Protein AF-A0A8X8G6Y3-F1 (afdb_monomer)

Secondary structure (DSSP, 8-state):
-EEEEEEEHHHHHHHHTTSTTTTT-EETTEE-HHHHHHHHHHHHHHHHSTTPEEEEEE----HHHHHH-TTTTTT----HHHHHHHHHHHHHHHHHHHHHHHTT-EEEEESS--HHHHHHHHHH-HHHHHHTTEEEEEEE-S-GGGGGG-BTTEEEEETTTTEEE-HHHHTSTTSTTS--SSHHHHHHHHHHH-BTTTTB---TT--HHHHHHHHHHHTSHHHHHHHHHTTS--SHHHHHHHHTHHHHHHHHHHH-GGGPPP-TTTEEEE-----HHHHHHHHHHTT-HHHHHHHHH-HHHHHHHHHHHHHHHHHHHHHHHH-

Solvent-accessible surface area (backbone atoms only — not comparable to full-atom values): 16792 Å² total; per-residue (Å²): 109,45,36,38,30,47,30,38,45,55,56,46,21,51,54,20,48,70,38,79,86,25,52,73,36,61,33,97,90,40,68,35,14,29,33,53,38,33,55,53,47,53,57,50,50,44,67,76,40,74,80,39,42,59,34,34,26,32,67,40,44,50,58,70,44,35,78,78,35,73,54,52,60,40,86,53,89,64,49,75,69,54,49,52,51,52,53,52,38,62,71,27,48,66,56,33,50,52,46,38,22,28,64,40,35,38,32,39,37,22,59,60,26,31,31,64,37,53,48,30,39,73,54,66,45,60,66,56,31,59,74,54,38,44,60,33,38,38,36,35,36,79,62,69,78,62,49,52,49,42,35,100,49,23,33,36,33,24,86,87,76,78,44,77,48,44,54,78,40,31,57,28,87,78,26,81,67,43,54,26,96,38,28,70,53,46,45,51,14,40,16,35,27,30,39,74,82,44,44,38,80,39,41,88,94,31,48,44,48,50,30,44,51,49,29,65,75,37,68,32,72,69,30,36,39,51,31,40,76,72,61,76,44,80,52,73,61,56,48,45,49,53,74,37,48,70,55,29,55,52,38,34,60,62,68,40,43,89,66,55,77,80,30,47,91,50,46,46,78,47,66,45,70,66,34,69,66,58,35,38,54,56,21,58,76,47,66,33,56,75,56,30,50,44,65,67,71,35,62,63,58,60,49,50,51,60,66,29,53,83,50,45,62,49,53,49,54,42,51,65,72,52,50

InterPro domains:
  IPR002421 5'-3' exonuclease [SM00475] (2-273)
  IPR008918 Helix-hairpin-helix motif, class 2 [SM00279] (183-218)
  IPR020045 DNA polymerase I-like, H3TH domain [PF01367] (183-239)
  IPR020046 5'-3' exonuclease, alpha-helical arch, N-terminal [PF02739] (4-162)
  IPR029060 PIN-like domain superfamily [SSF88723] (1-168)
  IPR036279 5'-3' exonuclease, C-terminal domain superfamily [SSF47807] (182-293)
  IPR038969 Flap endonuclease [PTHR42646] (3-252)

Foldseek 3Di:
DAEAEEAALLQQLLVQCVDPVQVPAFDPPARASSLLRSLVLVVVVCVVVFRHAYEYEAFAAQVVLCVLPVCFQNPQVDDPVRVVSSVSSVVNSVLSVVLCQLLFHKYKYFNNGTSLLLLLLLQVPPVLCVVLVPQAYEYEHPDPLSQLSADPRYWYAYPVVRDIDHQVNQQDPNNPLHRAPGSVLQLLLCLQQFDSNRPQDHQPPRHSNNSSVLCVVQVHLVSLLVCVVVVVDDDPRSVSSNVCVVSSVSSSCSSPSVNRDDRLVRMDMRHDQHDLVVSLVSCVVGVNVVVSCCSVVVVVSVVSSVSNVVCVVSVVVSSNVRD

Mean predicted aligned error: 4.22 Å

Organism: Acidithiobacillus ferridurans (NCBI:txid1232575)

Nearest PDB structures (foldseek):
  1ut8-assembly1_A  TM=7.751E-01  e=8.995E-15  Tequintavirus T5
  5hml-assembly2_B  TM=7.622E-01  e=4.568E-14  Tequintavirus T5
  5hmm-assembly1_A  TM=7.309E-01  e=2.435E-14  Tequintavirus T5
  5hp4-assembly1_A  TM=7.507E-01  e=1.525E-13  Tequintavirus T5
  1xo1-assembly2_B  TM=7.039E-01  e=2.088E-13  Tequintavirus T5

Radius of gyration: 20.99 Å; Cα contacts (8 Å, |Δi|>4): 557; chains: 1; bounding box: 48×47×62 Å

pLDDT: mean 93.03, std 5.67, range [62.69, 98.62]

Structure (mmCIF, N/CA/C/O backbone):
data_AF-A0A8X8G6Y3-F1
#
_entry.id   AF-A0A8X8G6Y3-F1
#
loop_
_atom_site.group_PDB
_atom_site.id
_atom_site.type_symbol
_atom_site.label_atom_id
_atom_site.label_alt_id
_atom_site.label_comp_id
_atom_site.label_asym_id
_atom_site.label_entity_id
_atom_site.label_seq_id
_atom_site.pdbx_PDB_ins_code
_atom_site.Cartn_x
_atom_site.Cartn_y
_atom_site.Cartn_z
_atom_site.occupancy
_atom_site.B_iso_or_equiv
_atom_site.auth_seq_id
_atom_site.auth_comp_id
_atom_site.auth_asym_id
_atom_site.auth_atom_id
_atom_site.pdbx_PDB_model_num
ATOM 1 N N . MET A 1 1 ? 5.033 -23.897 -6.479 1.00 79.75 1 MET A N 1
ATOM 2 C CA . MET A 1 1 ? 4.127 -22.807 -6.085 1.00 79.75 1 MET A CA 1
ATOM 3 C C . MET A 1 1 ? 4.822 -21.486 -6.359 1.00 79.75 1 MET A C 1
ATOM 5 O O . MET A 1 1 ? 6.035 -21.420 -6.168 1.00 79.75 1 MET A O 1
ATOM 9 N N . SER A 1 2 ? 4.105 -20.498 -6.884 1.00 91.25 2 SER A N 1
ATOM 10 C CA . SER A 1 2 ? 4.638 -19.173 -7.210 1.00 91.25 2 SER A CA 1
ATOM 11 C C . SER A 1 2 ? 4.669 -18.267 -5.972 1.00 91.25 2 SER A C 1
ATOM 13 O O . SER A 1 2 ? 3.915 -18.469 -5.020 1.00 91.25 2 SER A O 1
ATOM 15 N N . HIS A 1 3 ? 5.572 -17.286 -5.981 1.00 96.44 3 HIS A N 1
ATOM 16 C CA . HIS A 1 3 ? 5.584 -16.164 -5.041 1.00 96.44 3 HIS A CA 1
ATOM 17 C C . HIS A 1 3 ? 5.267 -14.908 -5.847 1.00 96.44 3 HIS A C 1
ATOM 19 O O . HIS A 1 3 ? 5.928 -14.656 -6.854 1.00 96.44 3 HIS A O 1
ATOM 25 N N . ILE A 1 4 ? 4.238 -14.162 -5.454 1.00 97.81 4 ILE A N 1
ATOM 26 C CA . ILE A 1 4 ? 3.811 -12.932 -6.129 1.00 97.81 4 ILE A CA 1
ATOM 27 C C . ILE A 1 4 ? 4.203 -11.722 -5.281 1.00 97.81 4 ILE A C 1
ATOM 29 O O . ILE A 1 4 ? 4.061 -11.745 -4.061 1.00 97.81 4 ILE A O 1
ATOM 33 N N . LEU A 1 5 ? 4.665 -10.654 -5.930 1.00 98.38 5 LEU A N 1
ATOM 34 C CA . LEU A 1 5 ? 4.84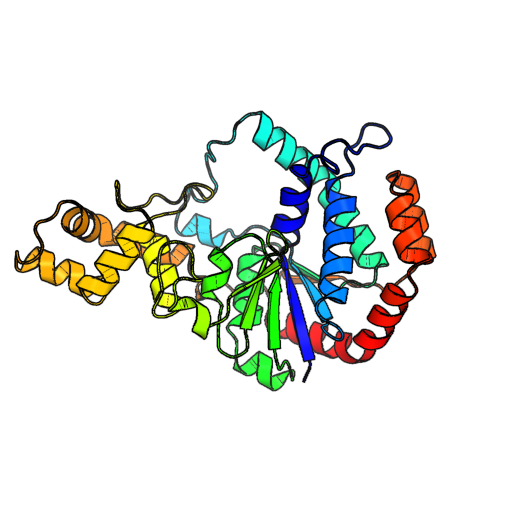5 -9.346 -5.303 1.00 98.38 5 LEU A CA 1
ATOM 35 C C . LEU A 1 5 ? 3.731 -8.421 -5.792 1.00 98.38 5 LEU A C 1
ATOM 37 O O . LEU A 1 5 ? 3.730 -8.054 -6.966 1.00 98.38 5 LEU A O 1
ATOM 41 N N . LEU A 1 6 ? 2.802 -8.038 -4.918 1.00 98.44 6 LEU A N 1
ATOM 42 C CA . LEU A 1 6 ? 1.759 -7.061 -5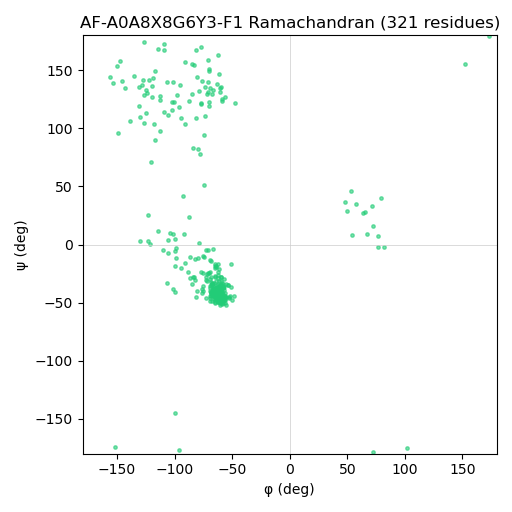.240 1.00 98.44 6 LEU A CA 1
ATOM 43 C C . LEU A 1 6 ? 2.264 -5.669 -4.884 1.00 98.44 6 LEU A C 1
ATOM 45 O O . LEU A 1 6 ? 2.351 -5.321 -3.713 1.00 98.44 6 LEU A O 1
ATOM 49 N N . ILE A 1 7 ? 2.650 -4.893 -5.888 1.00 98.62 7 ILE A N 1
ATOM 50 C CA . ILE A 1 7 ? 3.338 -3.615 -5.717 1.00 98.62 7 ILE A CA 1
ATOM 51 C C . ILE A 1 7 ? 2.342 -2.468 -5.876 1.00 98.62 7 ILE A C 1
ATOM 53 O O . ILE A 1 7 ? 1.741 -2.311 -6.936 1.00 98.62 7 ILE A O 1
ATOM 57 N N . ASP A 1 8 ? 2.225 -1.621 -4.858 1.00 98.06 8 ASP A N 1
ATOM 58 C CA . ASP A 1 8 ? 1.411 -0.406 -4.899 1.00 98.06 8 ASP A CA 1
ATOM 59 C C . ASP A 1 8 ? 2.092 0.681 -5.752 1.00 98.06 8 ASP A C 1
ATOM 61 O O . ASP A 1 8 ? 2.970 1.431 -5.299 1.00 98.06 8 ASP A O 1
ATOM 65 N N . GLY A 1 9 ? 1.725 0.740 -7.036 1.00 97.50 9 GLY A N 1
ATOM 66 C CA . GLY A 1 9 ? 2.359 1.628 -8.009 1.00 97.50 9 GLY A CA 1
ATOM 67 C C . GLY A 1 9 ? 2.118 3.106 -7.707 1.00 97.50 9 GLY A C 1
ATOM 68 O O . GLY A 1 9 ? 3.017 3.938 -7.883 1.00 97.50 9 GLY A O 1
ATOM 69 N N . ASN A 1 10 ? 0.922 3.436 -7.218 1.00 94.44 10 ASN A N 1
ATOM 70 C CA . ASN A 1 10 ? 0.540 4.795 -6.860 1.00 94.44 10 ASN A CA 1
ATOM 71 C C . ASN A 1 10 ? 1.307 5.281 -5.628 1.00 94.44 10 ASN A C 1
ATOM 73 O O . ASN A 1 10 ? 1.899 6.364 -5.682 1.00 94.44 10 ASN A O 1
ATOM 77 N N . ASN A 1 11 ? 1.351 4.484 -4.559 1.00 95.56 11 ASN A N 1
ATOM 78 C CA . ASN A 1 11 ? 2.045 4.827 -3.320 1.00 95.56 11 ASN A CA 1
ATOM 79 C C . ASN A 1 11 ? 3.550 5.006 -3.541 1.00 95.56 11 ASN A C 1
ATOM 81 O O . ASN A 1 11 ? 4.108 6.046 -3.184 1.00 95.56 11 ASN A O 1
ATOM 85 N N . ILE A 1 12 ? 4.206 4.046 -4.200 1.00 96.81 12 ILE A N 1
ATOM 86 C CA . ILE A 1 12 ? 5.663 4.076 -4.409 1.00 96.81 12 ILE A CA 1
ATOM 87 C C . ILE A 1 12 ? 6.065 5.203 -5.366 1.00 96.81 12 ILE A C 1
ATOM 89 O O . ILE A 1 12 ? 7.044 5.923 -5.124 1.00 96.81 12 ILE A O 1
ATOM 93 N N . GLY A 1 13 ? 5.311 5.390 -6.450 1.00 96.44 13 GLY A N 1
ATOM 94 C CA . GLY A 1 13 ? 5.565 6.461 -7.407 1.00 96.44 13 GLY A CA 1
ATOM 95 C C . GLY A 1 13 ? 5.361 7.852 -6.804 1.00 96.44 13 GLY A C 1
ATOM 96 O O . GLY A 1 13 ? 6.218 8.724 -6.957 1.00 96.44 13 GLY A O 1
ATOM 97 N N . TYR A 1 14 ? 4.290 8.047 -6.029 1.00 95.31 14 TYR A N 1
ATOM 98 C CA . TYR A 1 14 ? 4.048 9.300 -5.313 1.00 95.31 14 TYR A CA 1
ATOM 99 C C . TYR A 1 14 ? 5.107 9.562 -4.232 1.00 95.31 14 TYR A C 1
ATOM 101 O O . TYR A 1 14 ? 5.645 10.667 -4.154 1.00 95.31 14 TYR A O 1
ATOM 109 N N . ALA A 1 15 ? 5.487 8.552 -3.443 1.00 94.81 15 ALA A N 1
ATOM 110 C CA . ALA A 1 15 ? 6.540 8.673 -2.432 1.00 94.81 15 ALA A CA 1
ATOM 111 C C . ALA A 1 15 ? 7.895 9.069 -3.047 1.00 94.81 15 ALA A C 1
ATOM 113 O O . ALA A 1 15 ? 8.639 9.868 -2.469 1.00 94.81 15 ALA A O 1
ATOM 114 N N . SER A 1 16 ? 8.188 8.588 -4.259 1.00 95.19 16 SER A N 1
ATOM 115 C CA . SER A 1 16 ? 9.398 8.950 -5.008 1.00 95.19 16 SER A CA 1
ATOM 116 C C . SER A 1 16 ? 9.497 10.454 -5.292 1.00 95.19 16 SER A C 1
ATOM 118 O O . SER A 1 16 ? 10.600 11.001 -5.328 1.00 95.19 16 SER A O 1
ATOM 120 N N . MET A 1 17 ? 8.365 11.159 -5.398 1.00 95.38 17 MET A N 1
ATOM 121 C CA . MET A 1 17 ? 8.324 12.614 -5.597 1.00 95.38 17 MET A CA 1
ATOM 122 C C . MET A 1 17 ? 8.806 13.419 -4.384 1.00 95.38 17 MET A C 1
ATOM 124 O O . MET A 1 17 ? 9.096 14.608 -4.514 1.00 95.38 17 MET A O 1
ATOM 128 N N . TYR A 1 18 ? 8.923 12.791 -3.213 1.00 94.06 18 TYR A N 1
ATOM 129 C CA . TYR A 1 18 ? 9.439 13.415 -1.992 1.00 94.06 18 TYR A CA 1
ATOM 130 C C . TYR A 1 18 ? 10.910 13.095 -1.726 1.00 94.06 18 TYR A C 1
ATOM 132 O O . TYR A 1 18 ? 11.537 13.747 -0.888 1.00 94.06 18 TYR A O 1
ATOM 140 N N . VAL A 1 19 ? 11.494 12.132 -2.443 1.00 94.69 19 VAL A N 1
ATOM 141 C CA . VAL A 1 19 ? 12.903 11.762 -2.280 1.00 94.69 19 VAL A CA 1
ATOM 142 C C . VAL A 1 19 ? 13.781 12.898 -2.820 1.00 94.69 19 VAL A C 1
ATOM 144 O O . VAL A 1 19 ? 13.716 13.178 -4.016 1.00 94.69 19 VAL A O 1
ATOM 147 N N . PRO A 1 20 ? 14.652 13.540 -2.013 1.00 94.06 20 PRO A N 1
ATOM 148 C CA . PRO A 1 20 ? 15.387 14.740 -2.437 1.00 94.06 20 PRO A CA 1
ATOM 149 C C . PRO A 1 20 ? 16.246 14.578 -3.699 1.00 94.06 20 PRO A C 1
ATOM 151 O O . PRO A 1 20 ? 16.468 15.549 -4.423 1.00 94.06 20 PRO A O 1
ATOM 154 N N . ALA A 1 21 ? 16.748 13.365 -3.949 1.00 93.62 21 ALA A N 1
ATOM 155 C CA . ALA A 1 21 ? 17.535 13.038 -5.136 1.00 93.62 21 ALA A CA 1
ATOM 156 C C . ALA A 1 21 ? 16.680 12.870 -6.407 1.00 93.62 21 ALA A C 1
ATOM 158 O O . ALA A 1 21 ? 17.204 13.036 -7.504 1.00 93.62 21 ALA A O 1
ATOM 159 N N . LEU A 1 22 ? 15.388 12.557 -6.259 1.00 95.38 22 LEU A N 1
ATOM 160 C CA . LEU A 1 22 ? 14.451 12.318 -7.360 1.00 95.38 22 LEU A CA 1
ATOM 161 C C . LEU A 1 22 ? 13.551 13.530 -7.618 1.00 95.38 22 LEU A C 1
ATOM 163 O O . LEU A 1 22 ? 13.316 13.883 -8.767 1.00 95.38 22 LEU A O 1
ATOM 167 N N . SER A 1 23 ? 13.107 14.220 -6.567 1.00 93.25 23 SER A N 1
ATOM 168 C CA . SER A 1 23 ? 12.142 15.327 -6.634 1.00 93.25 23 SER A CA 1
ATOM 169 C C . SER A 1 23 ? 12.613 16.537 -7.447 1.00 93.25 23 SER A C 1
ATOM 171 O O . SER A 1 23 ? 11.811 17.377 -7.846 1.00 93.25 23 SER A O 1
ATOM 173 N N . LYS A 1 24 ? 13.922 16.628 -7.707 1.00 93.06 24 LYS A N 1
ATOM 174 C CA . LYS A 1 24 ? 14.551 17.679 -8.520 1.00 93.06 24 LYS A CA 1
ATOM 175 C C . LYS A 1 24 ? 14.846 17.242 -9.957 1.00 93.06 24 LYS A C 1
ATOM 177 O O . LYS A 1 24 ? 15.315 18.061 -10.746 1.00 93.06 24 LYS A O 1
ATOM 182 N N . LEU A 1 25 ? 14.626 15.970 -10.296 1.00 95.69 25 LEU A N 1
ATOM 183 C CA . LEU A 1 25 ? 14.879 15.457 -11.638 1.00 95.69 25 LEU A CA 1
ATOM 184 C C . LEU A 1 25 ? 13.829 15.983 -12.607 1.00 95.69 25 LEU A C 1
ATOM 186 O O . LEU A 1 25 ? 12.623 15.889 -12.371 1.00 95.69 25 LEU A O 1
ATOM 190 N N . SER A 1 26 ? 14.315 16.535 -13.711 1.00 95.88 26 SER A N 1
ATOM 191 C CA . SER A 1 26 ? 13.483 17.009 -14.803 1.00 95.88 26 SER A CA 1
ATOM 192 C C . SER A 1 26 ? 14.217 16.887 -16.129 1.00 95.88 26 SER A C 1
ATOM 194 O O . SER A 1 26 ? 15.449 16.921 -16.183 1.00 95.88 26 SER A O 1
ATOM 196 N N . HIS A 1 27 ? 13.444 16.758 -17.198 1.00 96.88 27 HIS A N 1
ATOM 197 C CA . HIS A 1 27 ? 13.929 16.752 -18.567 1.00 96.88 27 HIS A CA 1
ATOM 198 C C . HIS A 1 27 ? 12.912 17.473 -19.452 1.00 96.88 27 HIS A C 1
ATOM 200 O O . HIS A 1 27 ? 11.709 17.291 -19.285 1.00 96.88 27 HIS A O 1
ATOM 206 N N . ASN A 1 28 ? 13.382 18.352 -20.342 1.00 93.69 28 ASN A N 1
ATOM 207 C CA . ASN A 1 28 ? 12.534 19.161 -21.232 1.00 93.69 28 ASN A CA 1
ATOM 208 C C . ASN A 1 28 ? 11.357 19.875 -20.529 1.00 93.69 28 ASN A C 1
ATOM 210 O O . ASN A 1 28 ? 10.271 20.006 -21.083 1.00 93.69 28 ASN A O 1
ATOM 214 N N . GLY A 1 29 ? 11.570 20.347 -19.295 1.00 91.88 29 GLY A N 1
ATOM 215 C CA . GLY A 1 29 ? 10.557 21.066 -18.511 1.00 91.88 29 GLY A CA 1
ATOM 216 C C . GLY A 1 29 ? 9.537 20.181 -17.784 1.00 91.88 29 GLY A C 1
ATOM 217 O O . GLY A 1 29 ? 8.718 20.712 -17.039 1.00 91.88 29 GLY A O 1
ATOM 218 N N . MET A 1 30 ? 9.607 18.856 -17.935 1.00 94.44 30 MET A N 1
ATOM 219 C CA . MET A 1 30 ? 8.777 17.891 -17.212 1.00 94.44 30 MET A CA 1
ATOM 220 C C . MET A 1 30 ? 9.566 17.260 -16.059 1.00 94.44 30 MET A C 1
ATOM 222 O O . MET A 1 30 ? 10.744 16.942 -16.210 1.00 94.44 30 MET A O 1
ATOM 226 N N . GLN A 1 31 ? 8.933 17.067 -14.899 1.00 96.56 31 GLN A N 1
ATOM 227 C CA . GLN A 1 31 ? 9.529 16.292 -13.804 1.00 96.56 31 GLN A CA 1
ATOM 228 C C . GLN A 1 31 ? 9.567 14.803 -14.163 1.00 96.56 31 GLN A C 1
ATOM 230 O O . GLN A 1 31 ? 8.611 14.286 -14.731 1.00 96.56 31 GLN A O 1
ATOM 235 N N . THR A 1 32 ? 10.657 14.117 -13.818 1.00 97.38 32 THR A N 1
ATOM 236 C CA . THR A 1 32 ? 10.879 12.703 -14.194 1.00 97.38 32 THR A CA 1
ATOM 237 C C . THR A 1 32 ? 11.282 11.811 -13.015 1.00 97.38 32 THR A C 1
ATOM 239 O O . THR A 1 32 ? 11.536 10.614 -13.173 1.00 97.38 32 THR A O 1
ATOM 242 N N . GLY A 1 33 ? 11.318 12.382 -11.807 1.00 96.81 33 GLY A N 1
ATOM 243 C CA . GLY A 1 33 ? 11.716 11.692 -10.582 1.00 96.81 33 GLY A CA 1
ATOM 244 C C . GLY A 1 33 ? 10.804 10.535 -10.177 1.00 96.81 33 GLY A C 1
ATOM 245 O O . GLY A 1 33 ? 11.301 9.528 -9.679 1.00 96.81 33 GLY A O 1
ATOM 246 N N . GLY A 1 34 ? 9.498 10.645 -10.422 1.00 97.44 34 GLY A N 1
ATOM 247 C CA . GLY A 1 34 ? 8.527 9.587 -10.138 1.00 97.44 34 GLY A CA 1
ATOM 248 C C . GLY A 1 34 ? 8.710 8.378 -11.055 1.00 97.44 34 GLY A C 1
ATOM 249 O O . GLY A 1 34 ? 8.687 7.245 -10.579 1.00 97.44 34 GLY A O 1
ATOM 250 N N . ILE A 1 35 ? 8.984 8.617 -12.345 1.00 98.00 35 ILE A N 1
ATOM 251 C CA . ILE A 1 35 ? 9.299 7.559 -13.324 1.00 98.00 35 ILE A CA 1
ATOM 252 C C . ILE A 1 35 ? 10.560 6.809 -12.883 1.00 98.00 35 ILE A C 1
ATOM 254 O O . ILE A 1 35 ? 10.548 5.585 -12.752 1.00 98.00 35 ILE A O 1
ATOM 258 N N . MET A 1 36 ? 11.638 7.553 -12.594 1.00 96.75 36 MET A N 1
ATOM 259 C CA . MET A 1 36 ? 12.899 6.965 -12.138 1.00 96.75 36 MET A CA 1
ATOM 260 C C . MET A 1 36 ? 12.720 6.178 -10.835 1.00 96.75 36 MET A C 1
ATOM 262 O O . MET A 1 36 ? 13.205 5.054 -10.724 1.00 96.75 36 MET A O 1
ATOM 266 N N . GLY A 1 37 ? 12.046 6.773 -9.850 1.00 96.44 37 GLY A N 1
ATOM 267 C CA . GLY A 1 37 ? 11.895 6.203 -8.516 1.00 96.44 37 GLY A CA 1
ATOM 268 C C . GLY A 1 37 ? 11.079 4.920 -8.492 1.00 96.44 37 GLY A C 1
ATOM 269 O O . GLY A 1 37 ? 11.502 3.949 -7.860 1.00 96.44 37 GLY A O 1
ATOM 270 N N . LEU A 1 38 ? 9.962 4.876 -9.223 1.00 97.88 38 LEU A N 1
ATOM 271 C CA . LEU A 1 38 ? 9.144 3.670 -9.304 1.00 97.88 38 LEU A CA 1
ATOM 272 C C . LEU A 1 38 ? 9.903 2.528 -9.994 1.00 97.88 38 LEU A C 1
ATOM 274 O O . LEU A 1 38 ? 10.003 1.442 -9.426 1.00 97.88 38 LEU A O 1
ATOM 278 N N . ALA A 1 39 ? 10.508 2.777 -11.160 1.00 96.88 39 ALA A N 1
ATOM 279 C CA . ALA A 1 39 ? 11.261 1.755 -11.892 1.00 96.88 39 ALA A CA 1
ATOM 280 C C . ALA A 1 39 ? 12.441 1.203 -11.071 1.00 96.88 39 ALA A C 1
ATOM 282 O O . ALA A 1 39 ? 12.608 -0.010 -10.950 1.00 96.88 39 ALA A O 1
ATOM 283 N N . GLN A 1 40 ? 13.221 2.082 -10.428 1.00 95.19 40 GLN A N 1
ATOM 284 C CA . GLN A 1 40 ? 14.318 1.665 -9.548 1.00 95.19 40 GLN A CA 1
ATOM 285 C C . GLN A 1 40 ? 13.828 0.880 -8.330 1.00 95.19 40 GLN A C 1
ATOM 287 O O . GLN A 1 40 ? 14.510 -0.048 -7.891 1.00 95.19 40 GLN A O 1
ATOM 292 N N . SER A 1 41 ? 12.669 1.248 -7.779 1.00 96.06 41 SER A N 1
ATOM 293 C CA . SER A 1 41 ? 12.075 0.524 -6.658 1.00 96.06 41 SER A CA 1
ATOM 294 C C . SER A 1 41 ? 11.684 -0.883 -7.082 1.00 96.06 41 SER A C 1
ATOM 296 O O . SER A 1 41 ? 12.099 -1.824 -6.417 1.00 96.06 41 SER A O 1
ATOM 298 N N . VAL A 1 42 ? 10.994 -1.045 -8.216 1.00 96.81 42 VAL A N 1
ATOM 299 C CA . VAL A 1 42 ? 10.623 -2.365 -8.754 1.00 96.81 42 VAL A CA 1
ATOM 300 C C . VAL A 1 42 ? 11.860 -3.233 -8.994 1.00 96.81 42 VAL A C 1
ATOM 302 O O . VAL A 1 42 ? 11.908 -4.356 -8.497 1.00 96.81 42 VAL A O 1
ATOM 305 N N . MET A 1 43 ? 12.899 -2.701 -9.652 1.00 94.81 43 MET A N 1
ATOM 306 C CA . MET A 1 43 ? 14.162 -3.430 -9.850 1.00 94.81 43 MET A CA 1
ATOM 307 C C . MET A 1 43 ? 14.780 -3.882 -8.522 1.00 94.81 43 MET A C 1
ATOM 309 O O . MET A 1 43 ? 15.209 -5.027 -8.386 1.00 94.81 43 MET A O 1
ATOM 313 N N . ARG A 1 44 ? 14.813 -2.993 -7.519 1.00 94.56 44 ARG A N 1
ATOM 314 C CA . ARG A 1 44 ? 15.354 -3.314 -6.193 1.00 94.56 44 ARG A CA 1
ATOM 315 C C . ARG A 1 44 ? 14.536 -4.400 -5.502 1.00 94.56 44 ARG A C 1
ATOM 317 O O . ARG A 1 44 ? 15.120 -5.325 -4.954 1.00 94.56 44 ARG A O 1
ATOM 324 N N . ILE A 1 45 ? 13.213 -4.273 -5.506 1.00 95.81 45 ILE A N 1
ATOM 325 C CA . ILE A 1 45 ? 12.307 -5.204 -4.829 1.00 95.81 45 ILE A CA 1
ATOM 326 C C . ILE A 1 45 ? 12.445 -6.598 -5.455 1.00 95.81 45 ILE A C 1
ATOM 328 O O . ILE A 1 45 ? 12.666 -7.559 -4.731 1.00 95.81 45 ILE A O 1
ATOM 332 N N . VAL A 1 46 ? 12.424 -6.716 -6.784 1.00 94.50 46 VAL A N 1
ATOM 333 C CA . VAL A 1 46 ? 12.624 -8.009 -7.466 1.00 94.50 46 VAL A CA 1
ATOM 334 C C . VAL A 1 46 ? 13.967 -8.645 -7.096 1.00 94.50 46 VAL A C 1
ATOM 336 O O . VAL A 1 46 ? 14.038 -9.850 -6.883 1.00 94.50 46 VAL A O 1
ATOM 339 N N . LYS A 1 47 ? 15.026 -7.842 -6.937 1.00 93.31 47 LYS A N 1
ATOM 340 C CA . LYS A 1 47 ? 16.328 -8.334 -6.464 1.00 93.31 47 LYS A CA 1
ATOM 341 C C . LYS A 1 47 ?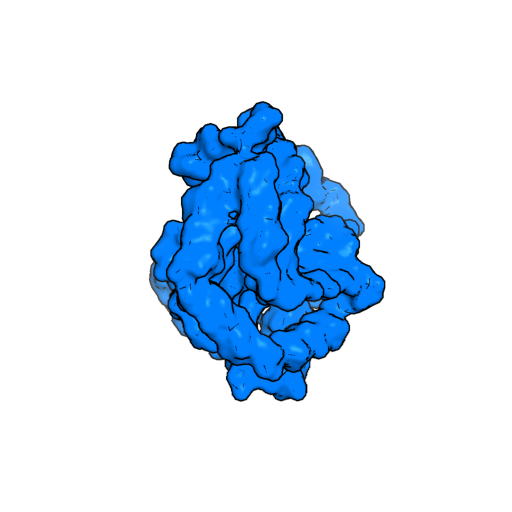 16.297 -8.831 -5.012 1.00 93.31 47 LYS A C 1
ATOM 343 O O . LYS A 1 47 ? 17.022 -9.764 -4.679 1.00 93.31 47 LYS A O 1
ATOM 348 N N . LEU A 1 48 ? 15.492 -8.214 -4.144 1.00 95.19 48 LEU A N 1
ATOM 349 C CA . LEU A 1 48 ? 15.318 -8.646 -2.750 1.00 95.19 48 LEU A CA 1
ATOM 350 C C . LEU A 1 48 ? 14.505 -9.943 -2.633 1.00 95.19 48 LEU A C 1
ATOM 352 O O . LEU A 1 48 ? 14.720 -10.705 -1.694 1.00 95.19 48 LEU A O 1
ATOM 356 N N . PHE A 1 49 ? 13.613 -10.200 -3.591 1.00 95.31 49 PHE A N 1
ATOM 357 C CA . PHE A 1 49 ? 12.729 -11.365 -3.629 1.00 95.31 49 PHE A CA 1
ATOM 358 C C . PHE A 1 49 ? 12.973 -12.196 -4.906 1.00 95.31 49 PHE A C 1
ATOM 360 O O . PHE A 1 49 ? 12.143 -12.191 -5.822 1.00 95.31 49 PHE A O 1
ATOM 367 N N . PRO A 1 50 ? 14.119 -12.899 -5.004 1.00 92.31 50 PRO A N 1
ATOM 368 C CA . PRO A 1 50 ? 14.484 -13.647 -6.204 1.00 92.31 50 PRO A CA 1
ATOM 369 C C . PRO A 1 50 ? 13.444 -14.729 -6.533 1.00 92.31 50 PRO A C 1
ATOM 371 O O . PRO A 1 50 ? 12.977 -15.454 -5.655 1.00 92.31 50 PRO A O 1
ATOM 374 N N . GLY A 1 51 ? 13.077 -14.833 -7.813 1.00 92.19 51 GLY A N 1
ATOM 375 C CA . GLY A 1 51 ? 12.086 -15.794 -8.311 1.00 92.19 51 GLY A CA 1
ATOM 376 C C . GLY A 1 51 ? 10.615 -15.437 -8.036 1.00 92.19 51 GLY A C 1
ATOM 377 O O . GLY A 1 51 ? 9.724 -16.173 -8.481 1.00 92.19 51 GLY A O 1
ATOM 378 N N . ALA A 1 52 ? 10.341 -14.330 -7.334 1.00 95.88 52 ALA A N 1
ATOM 379 C CA . ALA A 1 52 ? 8.990 -13.804 -7.162 1.00 95.88 52 ALA A CA 1
ATOM 380 C C . ALA A 1 52 ? 8.553 -13.001 -8.398 1.00 95.88 52 ALA A C 1
ATOM 382 O O . ALA A 1 52 ? 9.371 -12.323 -9.020 1.00 95.88 52 ALA A O 1
ATOM 383 N N . VAL A 1 53 ? 7.274 -13.072 -8.771 1.00 97.00 53 VAL A N 1
ATOM 384 C CA . VAL A 1 53 ? 6.717 -12.396 -9.954 1.00 97.00 53 VAL A CA 1
ATOM 385 C C . VAL A 1 53 ? 6.091 -11.059 -9.538 1.00 97.00 53 VAL A C 1
ATOM 387 O O . VAL A 1 53 ? 5.140 -11.068 -8.754 1.00 97.00 53 VAL A O 1
ATOM 390 N N . PRO A 1 54 ? 6.581 -9.908 -10.037 1.00 97.56 54 PRO A N 1
ATOM 391 C CA . PRO A 1 54 ? 6.009 -8.611 -9.701 1.00 97.56 54 PRO A CA 1
ATOM 392 C C . PRO A 1 54 ? 4.727 -8.320 -10.487 1.00 97.56 54 PRO A C 1
ATOM 394 O O . PRO A 1 54 ? 4.698 -8.419 -11.717 1.00 97.56 54 PRO A O 1
ATOM 397 N N . VAL A 1 55 ? 3.697 -7.877 -9.769 1.00 98.38 55 VAL A N 1
ATOM 398 C CA . VAL A 1 55 ? 2.452 -7.326 -10.306 1.00 98.38 55 VAL A CA 1
ATOM 399 C C . VAL A 1 55 ? 2.253 -5.939 -9.702 1.00 98.38 55 VAL A C 1
ATOM 401 O O . VAL A 1 55 ? 2.058 -5.799 -8.498 1.00 98.38 55 VAL A O 1
ATOM 404 N N . VAL A 1 56 ? 2.328 -4.897 -10.527 1.00 98.62 56 VAL A N 1
ATOM 405 C CA . VAL A 1 56 ? 2.079 -3.517 -10.090 1.00 98.62 56 VAL A CA 1
ATOM 406 C C . VAL A 1 56 ? 0.590 -3.211 -10.202 1.00 98.62 56 VAL A C 1
ATOM 408 O O . VAL A 1 56 ? 0.010 -3.318 -11.282 1.00 98.62 56 VAL A O 1
ATOM 411 N N . LEU A 1 57 ? -0.017 -2.810 -9.091 1.00 98.19 57 LEU A N 1
ATOM 412 C CA . LEU A 1 57 ? -1.418 -2.418 -8.998 1.00 98.19 57 LEU A CA 1
ATOM 413 C C . LEU A 1 57 ? -1.538 -0.896 -9.129 1.00 98.19 57 LEU A C 1
ATOM 415 O O . LEU A 1 57 ? -0.741 -0.147 -8.557 1.00 98.19 57 LEU A O 1
ATOM 419 N N . TRP A 1 58 ? -2.526 -0.443 -9.897 1.00 97.25 58 TRP A N 1
ATOM 420 C CA . TRP A 1 58 ? -2.794 0.974 -10.142 1.00 97.25 58 TRP A CA 1
ATOM 421 C C . TRP A 1 58 ? -4.180 1.377 -9.653 1.00 97.25 58 TRP A C 1
ATOM 423 O O . TRP A 1 58 ? -5.145 0.643 -9.859 1.00 97.25 58 TRP A O 1
ATOM 433 N N . ASP A 1 59 ? -4.285 2.593 -9.118 1.00 94.06 59 ASP A N 1
ATOM 434 C CA . ASP A 1 59 ? -5.574 3.151 -8.708 1.00 94.06 59 ASP A CA 1
ATOM 435 C C . ASP A 1 59 ? -6.493 3.433 -9.902 1.00 94.06 59 ASP A C 1
ATOM 437 O O . ASP A 1 59 ? -6.122 4.146 -10.845 1.00 94.06 59 ASP A O 1
ATOM 441 N N . GLY A 1 60 ? -7.721 2.929 -9.800 1.00 90.81 60 GLY A N 1
ATOM 442 C CA . GLY A 1 60 ? -8.901 3.421 -10.499 1.00 90.81 60 GLY A CA 1
ATOM 443 C C . GLY A 1 60 ? -9.773 4.318 -9.622 1.00 90.81 60 GLY A C 1
ATOM 444 O O . GLY A 1 60 ? -9.288 5.095 -8.797 1.00 90.81 60 GLY A O 1
ATOM 445 N N . HIS A 1 61 ? -11.086 4.226 -9.820 1.00 85.00 61 HIS A N 1
ATOM 446 C CA . HIS A 1 61 ? -12.095 4.990 -9.097 1.00 85.00 61 HIS A CA 1
ATOM 447 C C . HIS A 1 61 ? -13.027 4.063 -8.305 1.00 85.00 61 HIS A C 1
ATOM 449 O O . HIS A 1 61 ? -13.959 3.495 -8.861 1.00 85.00 61 HIS A O 1
ATOM 455 N N . ALA A 1 62 ? -12.853 3.979 -6.985 1.00 81.88 62 ALA A N 1
ATOM 456 C CA . ALA A 1 62 ? -13.754 3.224 -6.110 1.00 81.88 62 ALA A CA 1
ATOM 457 C C . ALA A 1 62 ? -15.058 3.994 -5.816 1.00 81.88 62 ALA A C 1
ATOM 459 O O . ALA A 1 62 ? -15.235 4.577 -4.742 1.00 81.88 62 ALA A O 1
ATOM 460 N N . ALA A 1 63 ? -15.995 4.010 -6.771 1.00 85.44 63 ALA A N 1
ATOM 461 C CA . ALA A 1 63 ? -17.282 4.702 -6.616 1.00 85.44 63 ALA A CA 1
ATOM 462 C C . ALA A 1 63 ? -18.102 4.178 -5.419 1.00 85.44 63 ALA A C 1
ATOM 464 O O . ALA A 1 63 ? -18.743 4.959 -4.717 1.00 85.44 63 ALA A O 1
ATOM 465 N N . TRP A 1 64 ? -17.994 2.882 -5.120 1.00 88.81 64 TRP A N 1
ATOM 466 C CA . TRP A 1 64 ? -18.735 2.221 -4.043 1.00 88.81 64 TRP A CA 1
ATOM 467 C C . TRP A 1 64 ? -18.464 2.821 -2.651 1.00 88.81 64 TRP A C 1
ATOM 469 O O . TRP A 1 64 ? -19.363 2.874 -1.812 1.00 88.81 64 TRP A O 1
ATOM 479 N N . ARG A 1 65 ? -17.253 3.341 -2.397 1.00 90.62 65 ARG A N 1
ATOM 480 C CA . ARG A 1 65 ? -16.941 4.024 -1.129 1.00 90.62 65 ARG A CA 1
ATOM 481 C C . ARG A 1 65 ? -17.698 5.342 -0.991 1.00 90.62 65 ARG A C 1
ATOM 483 O O . ARG A 1 65 ? -18.103 5.696 0.116 1.00 90.62 65 ARG A O 1
ATOM 490 N N . LYS A 1 66 ? -17.932 6.048 -2.103 1.00 87.25 66 LYS A N 1
ATOM 491 C CA . LYS A 1 66 ? -18.716 7.292 -2.120 1.00 87.25 66 LYS A CA 1
ATOM 492 C C . LYS A 1 66 ? -20.206 7.053 -1.913 1.00 87.25 66 LYS A C 1
ATOM 494 O O . LYS A 1 66 ? -20.857 7.885 -1.289 1.00 87.25 66 LYS A O 1
ATOM 499 N N . ASP A 1 67 ? -20.723 5.911 -2.358 1.00 87.31 67 ASP A N 1
ATOM 500 C CA . ASP A 1 67 ? -22.109 5.520 -2.080 1.00 87.31 67 ASP A CA 1
ATOM 501 C C . ASP A 1 67 ? -22.347 5.311 -0.572 1.00 87.31 67 ASP A C 1
ATOM 503 O O . ASP A 1 67 ? -23.429 5.600 -0.061 1.00 87.31 67 ASP A O 1
ATOM 507 N N . LEU A 1 68 ? -21.318 4.860 0.158 1.00 86.81 68 LEU A N 1
ATOM 508 C CA . LEU A 1 68 ? -21.348 4.688 1.616 1.00 86.81 68 LEU A CA 1
ATOM 509 C C . LEU A 1 68 ? -21.024 5.978 2.389 1.00 86.81 68 LEU A C 1
ATOM 511 O O . LEU A 1 68 ? -21.533 6.195 3.492 1.00 86.81 68 LEU A O 1
ATOM 515 N N . CYS A 1 69 ? -20.142 6.816 1.847 1.00 87.25 69 CYS A N 1
ATOM 516 C CA . CYS A 1 69 ? -19.691 8.064 2.455 1.00 87.25 69 CYS A CA 1
ATOM 517 C C . CYS A 1 69 ? -19.345 9.075 1.359 1.00 87.25 69 CYS A C 1
ATOM 519 O O . CYS A 1 69 ? -18.222 9.051 0.847 1.00 87.25 69 CYS A O 1
ATOM 521 N N . PRO A 1 70 ? -20.283 9.971 1.004 1.00 87.56 70 PRO A N 1
ATOM 522 C CA . PRO A 1 70 ? -20.093 10.928 -0.082 1.00 87.56 70 PRO A CA 1
ATOM 523 C C . PRO A 1 70 ? -18.817 11.760 0.057 1.00 87.56 70 PRO A C 1
ATOM 525 O O . PRO A 1 70 ? -18.150 12.028 -0.936 1.00 87.56 70 PRO A O 1
ATOM 528 N N . GLU A 1 71 ? -18.420 12.099 1.286 1.00 85.38 71 GLU A N 1
ATOM 529 C CA . GLU A 1 71 ? -17.231 12.905 1.558 1.00 85.38 71 GLU A CA 1
ATOM 530 C C . GLU A 1 71 ? -15.902 12.122 1.476 1.00 85.38 71 GLU A C 1
ATOM 532 O O . GLU A 1 71 ? -14.838 12.703 1.722 1.00 85.38 71 GLU A O 1
ATOM 537 N N . TYR A 1 72 ? -15.921 10.823 1.149 1.00 86.94 72 TYR A N 1
ATOM 538 C CA . TYR A 1 72 ? -14.720 9.991 1.024 1.00 86.94 72 TYR A CA 1
ATOM 539 C C . TYR A 1 72 ? -13.750 10.543 -0.028 1.00 86.94 72 TYR A C 1
ATOM 541 O O . TYR A 1 72 ? -14.120 10.788 -1.181 1.00 86.94 72 TYR A O 1
ATOM 549 N N . LYS A 1 73 ? -12.493 10.761 0.386 1.00 83.81 73 LYS A N 1
ATOM 550 C CA . LYS A 1 73 ? -11.435 11.444 -0.385 1.00 83.81 73 LYS A CA 1
ATOM 551 C C . LYS A 1 73 ? -11.821 12.848 -0.891 1.00 83.81 73 LYS A C 1
ATOM 553 O O . LYS A 1 73 ? -11.053 13.463 -1.635 1.00 83.81 73 LYS A O 1
ATOM 558 N N . GLU A 1 74 ? -12.960 13.403 -0.472 1.00 79.88 74 GLU A N 1
ATOM 559 C CA . GLU A 1 74 ? -13.361 14.775 -0.780 1.00 79.88 74 GLU A CA 1
ATOM 560 C C . GLU A 1 74 ? -12.748 15.756 0.214 1.00 79.88 74 GLU A C 1
ATOM 562 O O . GLU A 1 74 ? -12.400 15.400 1.337 1.00 79.88 74 GLU A O 1
ATOM 567 N N . ASN A 1 75 ? -12.598 17.018 -0.199 1.00 67.88 75 ASN A N 1
ATOM 568 C CA . ASN A 1 75 ? -12.081 18.092 0.655 1.00 67.88 75 ASN A CA 1
ATOM 569 C C . ASN A 1 75 ? -10.768 17.749 1.385 1.00 67.88 75 ASN A C 1
ATOM 571 O O . ASN A 1 75 ? -10.509 18.295 2.465 1.00 67.88 75 ASN A O 1
ATOM 575 N N . ARG A 1 76 ? -9.924 16.878 0.800 1.00 71.31 76 ARG A N 1
ATOM 576 C CA . ARG A 1 76 ? -8.572 16.613 1.306 1.00 71.31 76 ARG A CA 1
ATOM 577 C C . ARG A 1 76 ? -7.911 17.959 1.577 1.00 71.31 76 ARG A C 1
ATOM 579 O O . ARG A 1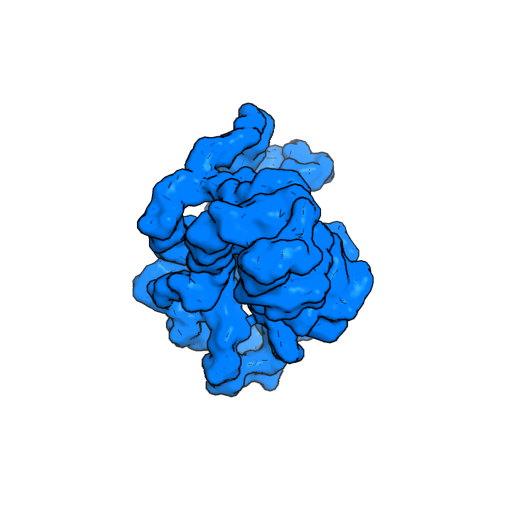 76 ? -7.828 18.811 0.688 1.00 71.31 76 ARG A O 1
ATOM 586 N N . LYS A 1 77 ? -7.486 18.182 2.825 1.00 65.88 77 LYS A N 1
ATOM 587 C CA . LYS A 1 77 ? -6.851 19.433 3.277 1.00 65.88 77 LYS A CA 1
ATOM 588 C C . LYS A 1 77 ? -5.416 19.525 2.759 1.00 65.88 77 LYS A C 1
ATOM 590 O O . LYS A 1 77 ? -4.472 19.737 3.519 1.00 65.88 77 LYS A O 1
ATOM 595 N N . ASP A 1 78 ? -5.251 19.330 1.460 1.00 78.38 78 ASP A N 1
ATOM 596 C CA . ASP A 1 78 ? -3.964 19.374 0.807 1.00 78.38 78 ASP A CA 1
ATOM 597 C C . ASP A 1 78 ? -3.501 20.819 0.706 1.00 78.38 78 ASP A C 1
ATOM 599 O O . ASP A 1 78 ? -4.251 21.738 0.357 1.00 78.38 78 ASP A O 1
ATOM 603 N N . THR A 1 79 ? -2.234 21.032 1.029 1.00 87.31 79 THR A N 1
ATOM 604 C CA . THR A 1 79 ? -1.599 22.321 0.795 1.00 87.31 79 THR A CA 1
ATOM 605 C C . THR A 1 79 ? -1.391 22.511 -0.716 1.00 87.31 79 THR A C 1
ATOM 607 O O . THR A 1 79 ? -1.389 21.525 -1.466 1.00 87.31 79 THR A O 1
ATOM 610 N N . PRO A 1 80 ? -1.229 23.752 -1.211 1.00 90.12 80 PRO A N 1
ATOM 611 C CA . PRO A 1 80 ? -0.883 23.989 -2.614 1.00 90.12 80 PRO A CA 1
ATOM 612 C C . PRO A 1 80 ? 0.326 23.167 -3.083 1.00 90.12 80 PRO A C 1
ATOM 614 O O . PRO A 1 80 ? 0.324 22.657 -4.199 1.00 90.12 80 PRO A O 1
ATOM 617 N N . GLU A 1 81 ? 1.313 22.968 -2.209 1.00 90.69 81 GLU A N 1
ATOM 618 C CA . GLU A 1 81 ? 2.511 22.175 -2.487 1.00 90.69 81 GLU A CA 1
ATOM 619 C C . GLU A 1 81 ? 2.177 20.690 -2.671 1.00 90.69 81 GLU A C 1
ATOM 621 O O . GLU A 1 81 ? 2.653 20.074 -3.621 1.00 90.69 81 GLU A O 1
ATOM 626 N N . LYS A 1 82 ? 1.321 20.114 -1.812 1.00 90.06 82 LYS A N 1
ATOM 627 C CA . LYS A 1 82 ? 0.869 18.720 -1.968 1.00 90.06 82 LYS A CA 1
ATOM 628 C C . LYS A 1 82 ? 0.108 18.512 -3.275 1.00 90.06 82 LYS A C 1
ATOM 630 O O . LYS A 1 82 ? 0.369 17.538 -3.974 1.00 90.06 82 LYS A O 1
ATOM 635 N N . ARG A 1 83 ? -0.779 19.447 -3.640 1.00 90.38 83 ARG A N 1
ATOM 636 C CA . ARG A 1 83 ? -1.493 19.390 -4.927 1.00 90.38 83 ARG A CA 1
ATOM 637 C C . ARG A 1 83 ? -0.535 19.436 -6.112 1.00 90.38 83 ARG A C 1
ATOM 639 O O . ARG A 1 83 ? -0.656 18.608 -7.005 1.00 90.38 83 ARG A O 1
ATOM 646 N N . ALA A 1 84 ? 0.456 20.328 -6.084 1.00 92.44 84 ALA A N 1
ATOM 647 C CA . ALA A 1 84 ? 1.454 20.418 -7.147 1.00 92.44 84 ALA A CA 1
ATOM 648 C C . ALA A 1 84 ? 2.248 19.109 -7.317 1.00 92.44 84 ALA A C 1
ATOM 650 O O . ALA A 1 84 ? 2.492 18.682 -8.443 1.00 92.44 84 ALA A O 1
ATOM 651 N N . VAL A 1 85 ? 2.609 18.444 -6.213 1.00 94.06 85 VAL A N 1
ATOM 652 C CA . VAL A 1 85 ? 3.277 17.133 -6.256 1.00 94.06 85 VAL A CA 1
ATOM 653 C C . VAL A 1 85 ? 2.354 16.053 -6.827 1.00 94.06 85 VAL A C 1
ATOM 655 O O . VAL A 1 85 ? 2.780 15.284 -7.688 1.00 94.06 85 VAL A O 1
ATOM 658 N N . ALA A 1 86 ? 1.090 16.008 -6.398 1.00 92.50 86 ALA A N 1
ATOM 659 C CA . ALA A 1 86 ? 0.109 15.053 -6.914 1.00 92.50 86 ALA A CA 1
ATOM 660 C C . ALA A 1 86 ? -0.148 15.241 -8.419 1.00 92.50 86 ALA A C 1
ATOM 662 O O . ALA A 1 86 ? -0.195 14.264 -9.165 1.00 92.50 86 ALA A O 1
ATOM 663 N N . ASP A 1 87 ? -0.255 16.486 -8.883 1.00 94.12 87 ASP A N 1
ATOM 664 C CA . ASP A 1 87 ? -0.430 16.806 -10.300 1.00 94.12 87 ASP A CA 1
ATOM 665 C C . ASP A 1 87 ? 0.811 16.422 -11.119 1.00 94.12 87 ASP A C 1
ATOM 667 O O . ASP A 1 87 ? 0.682 15.833 -12.195 1.00 94.12 8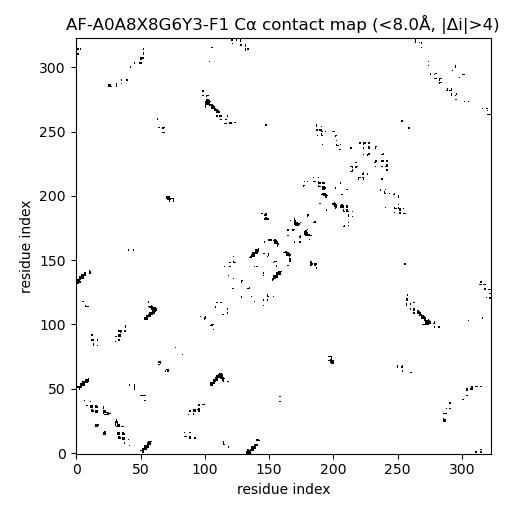7 ASP A O 1
ATOM 671 N N . ALA A 1 88 ? 2.013 16.682 -10.595 1.00 95.69 88 ALA A N 1
ATOM 672 C CA . ALA A 1 88 ? 3.262 16.279 -11.236 1.00 95.69 88 ALA A CA 1
ATOM 673 C C . ALA A 1 88 ? 3.421 14.752 -11.308 1.00 95.69 88 ALA A C 1
ATOM 675 O O . ALA A 1 88 ? 3.916 14.235 -12.312 1.00 95.69 88 ALA A O 1
ATOM 676 N N . TRP A 1 89 ? 2.988 14.014 -10.281 1.00 97.00 89 TRP A N 1
ATOM 677 C CA . TRP A 1 89 ? 2.944 12.551 -10.331 1.00 97.00 89 TRP A CA 1
ATOM 678 C C . TRP A 1 89 ? 1.926 12.055 -11.360 1.00 97.00 89 TRP A C 1
ATOM 680 O O . TRP A 1 89 ? 2.253 11.196 -12.177 1.00 97.00 89 TRP A O 1
ATOM 690 N N . ARG A 1 90 ? 0.723 12.643 -11.398 1.00 95.44 90 ARG A N 1
ATOM 691 C CA . ARG A 1 90 ? -0.321 12.273 -12.367 1.00 95.44 90 ARG A CA 1
ATOM 692 C C . ARG A 1 90 ? 0.158 12.411 -13.816 1.00 95.44 90 ARG A C 1
ATOM 694 O O . ARG A 1 90 ? -0.179 11.572 -14.642 1.00 95.44 90 ARG A O 1
ATOM 701 N N . GLN A 1 91 ? 0.974 13.423 -14.117 1.00 96.38 91 GLN A N 1
ATOM 702 C CA . GLN A 1 91 ? 1.587 13.597 -15.444 1.00 96.38 91 GLN A CA 1
ATOM 703 C C . GLN A 1 91 ? 2.644 12.530 -15.769 1.00 96.38 91 GLN A C 1
ATOM 705 O O . GLN A 1 91 ? 2.837 12.193 -16.933 1.00 96.38 91 GLN A O 1
ATOM 710 N N . GLN A 1 92 ? 3.332 11.996 -14.759 1.00 97.81 92 GLN A N 1
ATOM 711 C CA . GLN A 1 92 ? 4.384 10.986 -14.910 1.00 97.81 92 GLN A CA 1
ATOM 712 C C . GLN A 1 92 ? 3.854 9.550 -14.936 1.00 97.81 92 GLN A C 1
ATOM 714 O O . GLN A 1 92 ? 4.478 8.694 -15.559 1.00 97.81 92 GLN A O 1
ATOM 719 N N . GLN A 1 93 ? 2.721 9.275 -14.281 1.00 97.50 93 GLN A N 1
ATOM 720 C CA . GLN A 1 93 ? 2.187 7.920 -14.111 1.00 97.50 93 GLN A CA 1
ATOM 721 C C . GLN A 1 93 ? 2.048 7.137 -15.436 1.00 97.50 93 GLN A C 1
ATOM 723 O O . GLN A 1 93 ? 2.504 5.993 -15.469 1.00 97.50 93 GLN A O 1
ATOM 728 N N . PRO A 1 94 ? 1.503 7.699 -16.540 1.00 97.38 94 PRO A N 1
ATOM 729 C CA . PRO A 1 94 ? 1.382 6.957 -17.799 1.00 97.38 94 PRO A CA 1
ATOM 730 C C . PRO A 1 94 ? 2.737 6.521 -18.368 1.00 97.38 94 PRO A C 1
ATOM 732 O O . PRO A 1 94 ? 2.870 5.413 -18.877 1.00 97.38 94 PRO A O 1
ATOM 735 N N . TRP A 1 95 ? 3.763 7.359 -18.224 1.00 98.00 95 TRP A N 1
ATOM 736 C CA . TRP A 1 95 ? 5.118 7.076 -18.699 1.00 98.00 95 TRP A CA 1
ATOM 737 C C . TRP A 1 95 ? 5.849 6.080 -17.806 1.00 98.00 95 TRP A C 1
ATOM 739 O O . TRP A 1 95 ? 6.573 5.221 -18.301 1.00 98.00 95 TRP A O 1
ATOM 749 N N . ALA A 1 96 ? 5.614 6.145 -16.494 1.00 98.12 96 ALA A N 1
ATOM 750 C CA . ALA A 1 96 ? 6.087 5.125 -15.568 1.00 98.12 96 ALA A CA 1
ATOM 751 C C . ALA A 1 96 ? 5.465 3.757 -15.892 1.00 98.12 96 ALA A C 1
ATOM 753 O O . ALA A 1 96 ? 6.180 2.761 -15.955 1.00 98.12 96 ALA A O 1
ATOM 754 N N . SER A 1 97 ? 4.160 3.716 -16.175 1.00 98.06 97 SER A N 1
ATOM 755 C CA . SER A 1 97 ? 3.464 2.504 -16.616 1.00 98.06 97 SER A CA 1
ATOM 756 C C . SER A 1 97 ? 4.003 1.983 -17.953 1.00 98.06 97 SER A C 1
ATOM 758 O O . SER A 1 97 ? 4.303 0.794 -18.065 1.00 98.06 97 SER A O 1
ATOM 760 N N . ALA A 1 98 ? 4.211 2.862 -18.940 1.00 97.88 98 ALA A N 1
ATOM 761 C CA . ALA A 1 98 ? 4.792 2.498 -20.231 1.00 97.88 98 ALA A CA 1
ATOM 762 C C . ALA A 1 98 ? 6.193 1.892 -20.086 1.00 97.88 98 ALA A C 1
ATOM 764 O O . ALA A 1 98 ? 6.466 0.827 -20.639 1.00 97.88 98 ALA A O 1
ATOM 765 N N . LEU A 1 99 ? 7.056 2.518 -19.283 1.00 97.56 99 LEU A N 1
ATOM 766 C CA . LEU A 1 99 ? 8.388 1.995 -19.006 1.00 97.56 99 LEU A CA 1
ATOM 767 C C . LEU A 1 99 ? 8.326 0.630 -18.310 1.00 97.56 99 LEU A C 1
ATOM 769 O O . LEU A 1 99 ? 9.030 -0.287 -18.720 1.00 97.56 99 LEU A O 1
ATOM 773 N N . LEU A 1 100 ? 7.456 0.463 -17.309 1.00 97.69 100 LEU A N 1
ATOM 774 C CA . LEU A 1 100 ? 7.268 -0.819 -16.624 1.00 97.69 100 LEU A CA 1
ATOM 775 C C . LEU A 1 100 ? 6.756 -1.923 -17.565 1.00 97.69 100 LEU A C 1
ATOM 777 O O . LEU A 1 100 ? 7.165 -3.073 -17.416 1.00 97.69 100 LEU A O 1
ATOM 781 N N . MET A 1 101 ? 5.918 -1.593 -18.557 1.00 96.81 101 MET A N 1
ATOM 782 C CA . MET A 1 101 ? 5.505 -2.563 -19.580 1.00 96.81 101 MET A CA 1
ATOM 783 C C . MET A 1 101 ? 6.717 -3.043 -20.380 1.00 96.81 101 MET A C 1
ATOM 785 O O . MET A 1 101 ? 6.915 -4.251 -20.484 1.00 96.81 101 MET A O 1
ATOM 789 N N . GLN A 1 102 ? 7.555 -2.121 -20.870 1.00 95.81 102 GLN A N 1
ATOM 790 C CA . GLN A 1 102 ? 8.780 -2.469 -21.608 1.00 95.81 102 GLN A CA 1
ATOM 791 C C . GLN A 1 102 ? 9.806 -3.199 -20.740 1.00 95.81 102 GLN A C 1
ATOM 793 O O . GLN A 1 102 ? 10.566 -4.023 -21.231 1.00 95.81 102 GLN A O 1
ATOM 798 N N . MET A 1 103 ? 9.795 -2.962 -19.426 1.00 95.19 103 MET A N 1
ATOM 799 C CA . MET A 1 103 ? 10.599 -3.715 -18.464 1.00 95.19 103 MET A CA 1
ATOM 800 C C . MET A 1 103 ? 10.106 -5.157 -18.256 1.00 95.19 103 MET A C 1
ATOM 802 O O . MET A 1 103 ? 10.747 -5.899 -17.512 1.00 95.19 103 MET A O 1
ATOM 806 N N . GLY A 1 104 ? 8.989 -5.564 -18.866 1.00 95.19 104 GLY A N 1
ATOM 807 C CA . GLY A 1 104 ? 8.390 -6.878 -18.655 1.00 95.19 104 GLY A CA 1
ATOM 808 C C . GLY A 1 104 ? 7.739 -7.021 -17.279 1.00 95.19 104 GLY A C 1
ATOM 809 O O . GLY A 1 104 ? 7.779 -8.092 -16.682 1.00 95.19 104 GLY A O 1
ATOM 810 N N . VAL A 1 105 ? 7.167 -5.949 -16.726 1.00 97.12 105 VAL A N 1
ATOM 811 C CA . VAL A 1 105 ? 6.456 -5.986 -15.437 1.00 97.12 105 VAL A CA 1
ATOM 812 C C . VAL A 1 105 ? 4.958 -6.101 -15.688 1.00 97.12 105 VAL A C 1
ATOM 814 O O . VAL A 1 105 ? 4.390 -5.314 -16.449 1.00 97.12 105 VAL A O 1
ATOM 817 N N . THR A 1 106 ? 4.314 -7.074 -15.039 1.00 97.75 106 THR A N 1
ATOM 818 C CA . THR A 1 106 ? 2.857 -7.228 -15.096 1.00 97.75 106 THR A CA 1
ATOM 819 C C . THR A 1 106 ? 2.208 -6.075 -14.345 1.00 97.75 106 THR A C 1
ATOM 821 O O . THR A 1 106 ? 2.630 -5.721 -13.245 1.00 97.75 106 THR A O 1
ATOM 824 N N . GLN A 1 107 ? 1.184 -5.478 -14.937 1.00 98.12 107 GLN A N 1
ATOM 825 C CA . GLN A 1 107 ? 0.443 -4.371 -14.354 1.00 98.12 107 GLN A CA 1
ATOM 826 C C . GLN A 1 107 ? -1.040 -4.695 -14.357 1.00 98.12 107 GLN A C 1
ATOM 828 O O . GLN A 1 107 ? -1.539 -5.247 -15.332 1.00 98.12 107 GLN A O 1
ATOM 833 N N . MET A 1 108 ? -1.741 -4.316 -13.298 1.00 97.19 108 MET A N 1
ATOM 834 C CA . MET A 1 108 ? -3.181 -4.492 -13.185 1.00 97.19 108 MET A CA 1
ATOM 835 C C . MET A 1 108 ? -3.837 -3.169 -12.806 1.00 97.19 108 MET A C 1
ATOM 837 O O . MET A 1 108 ? -3.337 -2.420 -11.964 1.00 97.19 108 MET A O 1
ATOM 841 N N . ARG A 1 109 ? -4.959 -2.869 -13.455 1.00 95.56 109 ARG A N 1
ATOM 842 C CA . ARG A 1 109 ? -5.7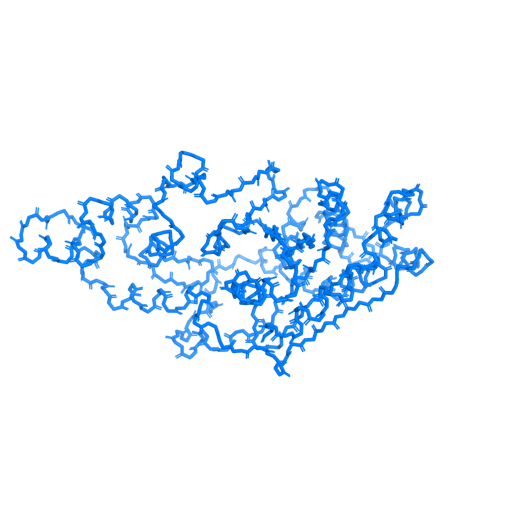85 -1.694 -13.179 1.00 95.56 109 ARG A CA 1
ATOM 843 C C . ARG A 1 109 ? -7.240 -2.054 -13.398 1.00 95.56 109 ARG A C 1
ATOM 845 O O . ARG A 1 109 ? -7.548 -2.702 -14.392 1.00 95.56 109 ARG A O 1
ATOM 852 N N . SER A 1 110 ? -8.125 -1.562 -12.546 1.00 94.19 110 SER A N 1
A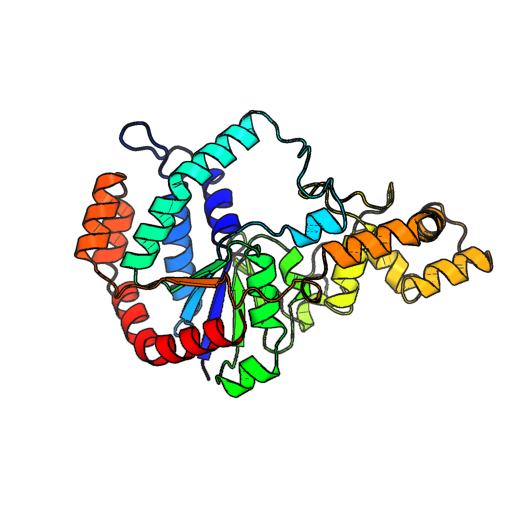TOM 853 C CA . SER A 1 110 ? -9.560 -1.533 -12.818 1.00 94.19 110 SER A CA 1
ATOM 854 C C . SER A 1 110 ? -10.039 -0.090 -12.875 1.00 94.19 110 SER A C 1
ATOM 856 O O . SER A 1 110 ? -9.473 0.774 -12.213 1.00 94.19 110 SER A O 1
ATOM 858 N N . HIS A 1 111 ? -11.061 0.192 -13.682 1.00 90.00 111 HIS A N 1
ATOM 859 C CA . HIS A 1 111 ? -11.721 1.496 -13.646 1.00 90.00 111 HIS A CA 1
ATOM 860 C C . HIS A 1 111 ? -12.481 1.725 -12.328 1.00 90.00 111 HIS A C 1
ATOM 862 O O . HIS A 1 111 ? -12.514 2.856 -11.851 1.00 90.00 111 HIS A O 1
ATOM 868 N N . ASP A 1 112 ? -13.036 0.671 -11.724 1.00 89.81 112 ASP A N 1
ATOM 869 C CA . ASP A 1 112 ? -13.990 0.766 -10.606 1.00 89.81 112 ASP A CA 1
ATOM 870 C C . ASP A 1 112 ? -13.389 0.387 -9.242 1.00 89.81 112 ASP A C 1
ATOM 872 O O . ASP A 1 112 ? -14.102 0.338 -8.236 1.00 89.81 112 ASP A O 1
ATOM 876 N N . ALA A 1 113 ? -12.084 0.108 -9.200 1.00 92.44 113 ALA A N 1
ATOM 877 C CA . ALA A 1 113 ? -11.383 -0.341 -8.003 1.00 92.44 113 ALA A CA 1
ATOM 878 C C . ALA A 1 113 ? -10.043 0.385 -7.823 1.00 92.44 113 ALA A C 1
ATOM 880 O O . ALA A 1 113 ? -9.353 0.715 -8.790 1.00 92.44 113 ALA A O 1
ATOM 881 N N . GLU A 1 114 ? -9.679 0.645 -6.572 1.00 94.19 114 GLU A N 1
ATOM 882 C CA . GLU A 1 114 ? -8.367 1.178 -6.192 1.00 94.19 114 GLU A CA 1
ATOM 883 C C . GLU A 1 114 ? -7.316 0.058 -6.120 1.00 94.19 114 GLU A C 1
ATOM 885 O O . GLU A 1 114 ? -7.659 -1.127 -6.133 1.00 94.19 114 GLU A O 1
ATOM 890 N N . ALA A 1 115 ? -6.026 0.406 -6.045 1.00 95.19 115 ALA A N 1
ATOM 891 C CA . ALA A 1 115 ? -4.965 -0.601 -5.928 1.00 95.19 115 ALA A CA 1
ATOM 892 C C . ALA A 1 115 ? -5.162 -1.493 -4.687 1.00 95.19 115 ALA A C 1
ATOM 894 O O . ALA A 1 115 ? -4.980 -2.707 -4.757 1.00 95.19 115 ALA A O 1
ATOM 895 N N . ASP A 1 116 ? -5.620 -0.887 -3.593 1.00 94.69 116 ASP A N 1
ATOM 896 C CA . ASP A 1 116 ? -5.991 -1.531 -2.332 1.00 94.69 116 ASP A CA 1
ATOM 897 C C . ASP A 1 116 ? -7.093 -2.585 -2.502 1.00 94.69 116 ASP A C 1
ATOM 899 O O . ASP A 1 116 ? -7.019 -3.680 -1.949 1.00 94.69 116 ASP A O 1
ATOM 903 N N . ASP A 1 117 ? -8.106 -2.281 -3.315 1.00 94.44 117 ASP A N 1
ATOM 904 C CA . ASP A 1 117 ? -9.220 -3.189 -3.582 1.00 94.44 117 ASP A CA 1
ATOM 905 C C . ASP A 1 117 ? -8.746 -4.424 -4.355 1.00 94.44 117 ASP A C 1
ATOM 907 O O . ASP A 1 117 ? -9.108 -5.555 -4.022 1.00 94.44 117 ASP A O 1
ATOM 911 N N . LEU A 1 118 ? -7.899 -4.208 -5.366 1.00 95.25 118 LEU A N 1
ATOM 912 C CA . LEU A 1 118 ? -7.282 -5.286 -6.137 1.00 95.25 118 LEU A CA 1
ATOM 913 C C . LEU A 1 118 ? -6.366 -6.137 -5.249 1.00 95.25 118 LEU A C 1
ATOM 915 O O . LEU A 1 118 ? -6.421 -7.363 -5.312 1.00 95.25 118 LEU A O 1
ATOM 919 N N . ALA A 1 119 ? -5.566 -5.503 -4.386 1.00 95.50 119 ALA A N 1
ATOM 920 C CA . ALA A 1 119 ? -4.704 -6.195 -3.433 1.00 95.50 119 ALA A CA 1
ATOM 921 C C . ALA A 1 119 ? -5.520 -7.047 -2.456 1.00 95.50 119 ALA A C 1
ATOM 923 O O . ALA A 1 119 ? -5.217 -8.222 -2.260 1.00 95.50 119 ALA A O 1
ATOM 924 N N . GLY A 1 120 ? -6.593 -6.487 -1.891 1.00 94.19 120 GLY A N 1
ATOM 925 C CA . GLY A 1 120 ? -7.505 -7.206 -1.009 1.00 94.19 120 GLY A CA 1
ATOM 926 C C . GLY A 1 120 ? -8.076 -8.455 -1.669 1.00 94.19 120 GLY A C 1
ATOM 927 O O . GLY A 1 120 ? -8.009 -9.537 -1.087 1.00 94.19 120 GLY A O 1
ATOM 928 N N . ARG A 1 121 ? -8.546 -8.345 -2.915 1.00 92.38 121 ARG A N 1
ATOM 929 C CA . ARG A 1 121 ? -9.049 -9.496 -3.682 1.00 92.38 121 ARG A CA 1
ATOM 930 C C . ARG A 1 121 ? -7.977 -10.560 -3.900 1.00 92.38 121 ARG A C 1
ATOM 932 O O . ARG A 1 121 ? -8.198 -11.721 -3.566 1.00 92.38 121 ARG A O 1
ATOM 939 N N . LEU A 1 122 ? -6.801 -10.150 -4.372 1.00 94.38 122 LEU A N 1
ATOM 940 C CA . LEU A 1 122 ? -5.669 -11.035 -4.664 1.00 94.38 122 LEU A CA 1
ATOM 941 C C . LEU A 1 122 ? -5.016 -11.656 -3.418 1.00 94.38 122 LEU A C 1
ATOM 943 O O . LEU A 1 122 ? -4.214 -12.575 -3.563 1.00 94.38 122 LEU A O 1
ATOM 947 N N . CYS A 1 123 ? -5.312 -11.176 -2.212 1.00 94.56 123 CYS A N 1
ATOM 948 C CA . CYS A 1 123 ? -4.755 -11.721 -0.971 1.00 94.56 123 CYS A CA 1
ATOM 949 C C . CYS A 1 123 ? -5.770 -12.527 -0.155 1.00 94.56 123 CYS A C 1
ATOM 951 O O . CYS A 1 123 ? -5.389 -13.470 0.539 1.00 94.56 123 CYS A O 1
ATOM 953 N N . MET A 1 124 ? -7.050 -12.146 -0.186 1.00 89.81 124 MET A N 1
ATOM 954 C CA . MET A 1 124 ? -8.058 -12.693 0.727 1.00 89.81 124 MET A CA 1
ATOM 955 C C . MET A 1 124 ? -8.786 -13.930 0.174 1.00 89.81 124 MET A C 1
ATOM 957 O O . MET A 1 124 ? -9.384 -14.669 0.960 1.00 89.81 124 MET A O 1
ATOM 961 N N . ASP A 1 125 ? -8.710 -14.208 -1.135 1.00 89.44 125 ASP A N 1
ATOM 962 C CA . ASP A 1 125 ? -9.238 -15.445 -1.730 1.00 89.44 125 ASP A CA 1
ATOM 963 C C . ASP A 1 125 ? -8.232 -16.605 -1.613 1.00 89.44 125 ASP A C 1
ATOM 965 O O . ASP A 1 125 ? -7.471 -16.928 -2.528 1.00 89.44 125 ASP A O 1
ATOM 969 N N . ARG A 1 126 ? -8.235 -17.258 -0.445 1.00 87.69 126 ARG A N 1
ATOM 970 C CA . ARG A 1 126 ? -7.367 -18.414 -0.165 1.00 87.69 126 ARG A CA 1
ATOM 971 C C . ARG A 1 126 ? -7.568 -19.575 -1.141 1.00 87.69 126 ARG A C 1
ATOM 973 O O . ARG A 1 126 ? -6.594 -20.236 -1.488 1.00 87.69 126 ARG A O 1
ATOM 980 N N . SER A 1 127 ? -8.803 -19.821 -1.578 1.00 89.56 127 SER A N 1
ATOM 981 C CA . SER A 1 127 ? -9.095 -20.892 -2.536 1.00 89.56 127 SER A CA 1
ATOM 982 C C . SER A 1 127 ? -8.450 -20.630 -3.889 1.00 89.56 127 SER A C 1
ATOM 984 O O . SER A 1 127 ? -7.853 -21.541 -4.457 1.00 89.56 127 SER A O 1
ATOM 986 N N . ALA A 1 128 ? -8.508 -19.390 -4.375 1.00 90.00 128 ALA A N 1
ATOM 987 C CA . ALA A 1 128 ? -7.875 -19.027 -5.632 1.00 90.00 128 ALA A CA 1
ATOM 988 C C . ALA A 1 128 ? -6.343 -19.103 -5.541 1.00 90.00 128 ALA A C 1
ATOM 990 O O . ALA A 1 128 ? -5.699 -19.582 -6.473 1.00 90.00 128 ALA A O 1
ATOM 991 N N . LEU A 1 129 ? -5.741 -18.701 -4.415 1.00 91.31 129 LEU A N 1
ATOM 992 C CA . LEU A 1 129 ? -4.297 -18.870 -4.210 1.00 91.31 129 LEU A CA 1
ATOM 993 C C . LEU A 1 129 ? -3.880 -20.342 -4.375 1.00 91.31 129 LEU A C 1
ATOM 995 O O . LEU A 1 129 ? -2.941 -20.643 -5.112 1.00 91.31 129 LEU A O 1
ATOM 999 N N . GLU A 1 130 ? -4.606 -21.269 -3.746 1.00 92.50 130 GLU A N 1
ATOM 1000 C CA . GLU A 1 130 ? -4.340 -22.707 -3.856 1.00 92.50 130 GLU A CA 1
ATOM 1001 C C . GLU A 1 130 ? -4.590 -23.248 -5.273 1.00 92.50 130 GLU A C 1
ATOM 1003 O O . GLU A 1 130 ? -3.734 -23.949 -5.819 1.00 92.50 130 GLU A O 1
ATOM 1008 N N . GLU A 1 131 ? -5.726 -22.899 -5.886 1.00 93.75 131 GLU A N 1
ATOM 1009 C CA . GLU A 1 131 ? -6.129 -23.355 -7.225 1.00 93.75 131 GLU A CA 1
ATOM 1010 C C . GLU A 1 131 ? -5.101 -22.973 -8.296 1.00 93.75 131 GLU A C 1
ATOM 1012 O O . GLU A 1 131 ? -4.723 -23.801 -9.128 1.00 93.75 131 GLU A O 1
ATOM 1017 N N . TYR A 1 132 ? -4.587 -21.745 -8.233 1.00 94.31 132 TYR A N 1
ATOM 1018 C CA . TYR A 1 132 ? -3.598 -21.232 -9.179 1.00 94.31 132 TYR A CA 1
ATOM 1019 C C . TYR A 1 132 ? -2.157 -21.467 -8.715 1.00 94.31 132 TYR A C 1
ATOM 1021 O O . TYR A 1 132 ? -1.217 -20.979 -9.340 1.00 94.31 132 TYR A O 1
ATOM 1029 N N . GLY A 1 133 ? -1.942 -22.245 -7.649 1.00 93.69 133 GLY A N 1
ATOM 1030 C CA . GLY A 1 133 ? -0.613 -22.635 -7.183 1.00 93.69 133 GLY A CA 1
ATOM 1031 C C . GLY A 1 133 ? 0.247 -21.475 -6.674 1.00 93.69 133 GLY A C 1
ATOM 1032 O O . GLY A 1 133 ? 1.479 -21.566 -6.742 1.00 93.69 133 GLY A O 1
ATOM 1033 N N . VAL A 1 134 ? -0.375 -20.409 -6.169 1.00 95.12 134 VAL A N 1
ATOM 1034 C CA . VAL A 1 134 ? 0.273 -19.279 -5.498 1.00 95.12 134 VAL A CA 1
ATOM 1035 C C . VAL A 1 134 ? 0.543 -19.658 -4.046 1.00 95.12 134 VAL A C 1
ATOM 1037 O O . VAL A 1 134 ? -0.363 -19.786 -3.231 1.00 95.12 134 VAL A O 1
ATOM 1040 N N . GLY A 1 135 ? 1.816 -19.868 -3.720 1.00 95.06 135 GLY A N 1
ATOM 1041 C CA . GLY A 1 135 ? 2.225 -20.313 -2.386 1.00 95.06 135 GLY A CA 1
ATOM 1042 C C . GLY A 1 135 ? 2.468 -19.170 -1.412 1.00 95.06 135 GLY A C 1
ATOM 1043 O O . GLY A 1 135 ? 2.419 -19.387 -0.207 1.00 95.06 135 GLY A O 1
ATOM 1044 N N . HIS A 1 136 ? 2.769 -17.975 -1.924 1.00 97.19 136 HIS A N 1
ATOM 1045 C CA . HIS A 1 136 ? 3.075 -16.820 -1.093 1.00 97.19 136 HIS A CA 1
ATOM 1046 C C . HIS A 1 136 ? 2.813 -15.507 -1.835 1.00 97.19 136 HIS A C 1
ATOM 1048 O O . HIS A 1 136 ? 3.079 -15.403 -3.038 1.00 97.19 136 HIS A O 1
ATOM 1054 N N . VAL A 1 137 ? 2.348 -14.492 -1.115 1.00 98.19 137 VAL A N 1
ATOM 1055 C CA . VAL A 1 137 ? 2.164 -13.132 -1.623 1.00 98.19 137 VAL A CA 1
ATOM 1056 C C . VAL A 1 137 ? 2.880 -12.153 -0.702 1.00 98.19 137 VAL A C 1
ATOM 1058 O O . VAL A 1 137 ? 2.656 -12.156 0.502 1.00 98.19 137 VAL A O 1
ATOM 1061 N N . THR A 1 138 ? 3.708 -11.286 -1.279 1.00 98.56 138 THR A N 1
ATOM 1062 C CA . THR A 1 138 ? 4.266 -10.131 -0.572 1.00 98.56 138 THR A CA 1
ATOM 1063 C C . THR A 1 138 ? 3.640 -8.863 -1.110 1.00 98.56 138 THR A C 1
ATOM 1065 O O . THR A 1 138 ? 3.835 -8.479 -2.263 1.00 98.56 138 THR A O 1
ATOM 1068 N N . MET A 1 139 ? 2.888 -8.199 -0.250 1.00 98.56 139 MET A N 1
ATOM 1069 C CA . MET A 1 139 ? 2.328 -6.882 -0.484 1.00 98.56 139 MET A CA 1
ATOM 1070 C C . MET A 1 139 ? 3.406 -5.818 -0.308 1.00 98.56 139 MET A C 1
ATOM 1072 O O . MET A 1 139 ? 3.978 -5.695 0.768 1.00 98.56 139 MET A O 1
ATOM 1076 N N . VAL A 1 140 ? 3.690 -5.028 -1.336 1.00 98.56 140 VAL A N 1
ATOM 1077 C CA . VAL A 1 140 ? 4.752 -4.023 -1.317 1.00 98.56 140 VAL A CA 1
ATOM 1078 C C . VAL A 1 140 ? 4.155 -2.625 -1.369 1.00 98.56 140 VAL A C 1
ATOM 1080 O O . VAL A 1 140 ? 3.839 -2.115 -2.444 1.00 98.56 140 VAL A O 1
ATOM 1083 N N . SER A 1 141 ? 4.031 -1.990 -0.203 1.00 97.69 141 SER A N 1
ATOM 1084 C CA . SER A 1 141 ? 3.492 -0.633 -0.070 1.00 97.69 141 SER A CA 1
ATOM 1085 C C . SER A 1 141 ? 4.146 0.128 1.090 1.00 97.69 141 SER A C 1
ATOM 1087 O O . SER A 1 141 ? 4.730 -0.441 2.014 1.00 97.69 141 SER A O 1
ATOM 1089 N N . GLY A 1 142 ? 4.097 1.458 1.031 1.00 95.06 142 GLY A N 1
ATOM 1090 C CA . GLY A 1 142 ? 4.355 2.326 2.178 1.00 95.06 142 GLY A CA 1
ATOM 1091 C C . GLY A 1 142 ? 3.136 2.502 3.085 1.00 95.06 142 GLY A C 1
ATOM 1092 O O . GLY A 1 142 ? 3.290 3.032 4.185 1.00 95.06 142 GLY A O 1
ATOM 1093 N N . ASP A 1 143 ? 1.951 2.084 2.634 1.00 93.81 143 ASP A N 1
ATOM 1094 C CA . ASP A 1 143 ? 0.709 2.196 3.389 1.00 93.81 143 ASP A CA 1
ATOM 1095 C C . ASP A 1 143 ? 0.522 1.014 4.348 1.00 93.81 143 ASP A C 1
ATOM 1097 O O . ASP A 1 143 ? 0.649 -0.150 3.962 1.00 93.81 143 ASP A O 1
ATOM 1101 N N . THR A 1 144 ? 0.230 1.317 5.613 1.00 94.44 144 THR A N 1
ATOM 1102 C CA . THR A 1 144 ? -0.050 0.300 6.632 1.00 94.44 144 THR A CA 1
ATOM 1103 C C . THR A 1 144 ? -1.476 -0.230 6.549 1.00 94.44 144 THR A C 1
ATOM 1105 O O . THR A 1 144 ? -1.761 -1.250 7.164 1.00 94.44 144 THR A O 1
ATOM 1108 N N . ASP A 1 145 ? -2.362 0.398 5.774 1.00 94.25 145 ASP A N 1
ATOM 1109 C CA . ASP A 1 145 ? -3.739 -0.079 5.597 1.00 94.25 145 ASP A CA 1
ATOM 1110 C C . ASP A 1 145 ? -3.786 -1.472 4.958 1.00 94.25 145 ASP A C 1
ATOM 1112 O O . ASP A 1 145 ? -4.696 -2.254 5.237 1.00 94.25 145 ASP A O 1
ATOM 1116 N N . TRP A 1 146 ? -2.728 -1.838 4.230 1.00 96.19 146 TRP A N 1
ATOM 1117 C CA . TRP A 1 146 ? -2.496 -3.172 3.679 1.00 96.19 146 TRP A CA 1
ATOM 1118 C C . TRP A 1 146 ? -2.290 -4.252 4.749 1.00 96.19 146 TRP A C 1
ATOM 1120 O O . TRP A 1 146 ? -2.453 -5.438 4.464 1.00 96.19 146 TRP A O 1
ATOM 1130 N N . TRP A 1 147 ? -1.997 -3.889 6.003 1.00 96.19 147 TRP A N 1
ATOM 1131 C CA . TRP A 1 147 ? -1.877 -4.863 7.094 1.00 96.19 147 TRP A CA 1
ATOM 1132 C C . TRP A 1 147 ? -3.181 -5.624 7.354 1.00 96.19 147 TRP A C 1
ATOM 1134 O O . TRP A 1 147 ? -3.134 -6.734 7.880 1.00 96.19 147 TRP A O 1
ATOM 1144 N N . GLN A 1 148 ? -4.335 -5.084 6.939 1.00 95.69 148 GLN A N 1
ATOM 1145 C CA . GLN A 1 148 ? -5.625 -5.770 7.064 1.00 95.69 148 GLN A CA 1
ATOM 1146 C C . GLN A 1 148 ? -5.725 -7.059 6.222 1.00 95.69 148 GLN A C 1
ATOM 1148 O O . GLN A 1 148 ? -6.585 -7.897 6.487 1.00 95.69 148 GLN A O 1
ATOM 1153 N N . ALA A 1 149 ? -4.857 -7.224 5.218 1.00 96.25 149 ALA A N 1
ATOM 1154 C CA . ALA A 1 149 ? -4.815 -8.391 4.339 1.00 96.25 149 ALA A CA 1
ATOM 1155 C C . ALA A 1 149 ? -3.737 -9.422 4.725 1.00 96.25 149 ALA A C 1
ATOM 1157 O O . ALA A 1 149 ? -3.649 -10.475 4.094 1.00 96.25 149 ALA A O 1
ATOM 1158 N N . ILE A 1 150 ? -2.926 -9.145 5.755 1.00 96.81 150 ILE A N 1
ATOM 1159 C CA . ILE A 1 150 ? -1.889 -10.070 6.229 1.00 96.81 150 ILE A CA 1
ATOM 1160 C C . ILE A 1 150 ? -2.526 -11.383 6.689 1.00 96.81 150 ILE A C 1
ATOM 1162 O O . ILE A 1 150 ? -3.517 -11.404 7.418 1.00 96.81 150 ILE A O 1
ATOM 1166 N N . SER A 1 151 ? -1.931 -12.499 6.286 1.00 95.94 151 SER A N 1
ATOM 1167 C CA . SER A 1 151 ? -2.342 -13.840 6.693 1.00 95.94 151 SER A CA 1
ATOM 1168 C C . SER A 1 151 ? -1.137 -14.786 6.664 1.00 95.94 151 SER A C 1
ATOM 1170 O O . SER A 1 151 ? -0.014 -14.356 6.435 1.00 95.94 151 SER A O 1
ATOM 1172 N N . GLU A 1 152 ? -1.346 -16.080 6.896 1.00 93.88 152 GLU A N 1
ATOM 1173 C CA . GLU A 1 152 ? -0.269 -17.085 6.943 1.00 93.88 152 GLU A CA 1
ATOM 1174 C C . GLU A 1 152 ? 0.642 -17.106 5.698 1.00 93.88 152 GLU A C 1
ATOM 1176 O O . GLU A 1 152 ? 1.840 -17.318 5.832 1.00 93.88 152 GLU A O 1
ATOM 1181 N N . ASN A 1 153 ? 0.092 -16.846 4.502 1.00 94.50 153 ASN A N 1
ATOM 1182 C CA . ASN A 1 153 ? 0.838 -16.840 3.231 1.00 94.50 153 ASN A CA 1
ATOM 1183 C C . ASN A 1 153 ? 0.911 -15.445 2.590 1.00 94.50 153 ASN A C 1
ATOM 1185 O O . ASN A 1 153 ? 1.238 -15.325 1.408 1.00 94.50 153 ASN A O 1
ATOM 1189 N N . VAL A 1 154 ? 0.536 -14.406 3.341 1.00 97.69 154 VAL A N 1
ATOM 1190 C CA . VAL A 1 154 ? 0.491 -13.026 2.858 1.00 97.69 154 VAL A CA 1
ATOM 1191 C C . VAL A 1 154 ? 1.224 -12.139 3.851 1.00 97.69 154 VAL A C 1
ATOM 1193 O O . VAL A 1 154 ? 0.717 -11.884 4.945 1.00 97.69 154 VAL A O 1
ATOM 1196 N N . ASP A 1 155 ? 2.391 -11.640 3.459 1.00 97.88 155 ASP A N 1
ATOM 1197 C CA . ASP A 1 155 ? 3.146 -10.657 4.230 1.00 97.88 155 ASP A CA 1
ATOM 1198 C C . ASP A 1 155 ? 3.132 -9.280 3.560 1.00 97.88 155 ASP A C 1
ATOM 1200 O O . ASP A 1 155 ? 2.695 -9.102 2.421 1.00 97.88 155 ASP A O 1
ATOM 1204 N N . TRP A 1 156 ? 3.563 -8.271 4.309 1.00 98.31 156 TRP A N 1
ATOM 1205 C CA . TRP A 1 156 ? 3.713 -6.908 3.819 1.00 98.31 156 TRP A CA 1
ATOM 1206 C C . TRP A 1 156 ? 5.165 -6.466 3.941 1.00 98.31 156 TRP A C 1
ATOM 1208 O O . TRP A 1 156 ? 5.787 -6.662 4.978 1.00 98.31 156 TRP A O 1
ATOM 1218 N N . PHE A 1 157 ? 5.697 -5.820 2.912 1.00 98.38 157 PHE A N 1
ATOM 1219 C CA . PHE A 1 157 ? 7.038 -5.259 2.865 1.00 98.38 157 PHE A CA 1
ATOM 1220 C C . PHE A 1 157 ? 6.972 -3.773 2.530 1.00 98.38 157 PHE A C 1
ATOM 1222 O O . PHE A 1 157 ? 6.384 -3.376 1.523 1.00 98.38 157 PHE A O 1
ATOM 1229 N N . THR A 1 158 ? 7.657 -2.941 3.315 1.00 96.62 158 THR A N 1
ATOM 1230 C CA . THR A 1 158 ? 7.805 -1.523 2.980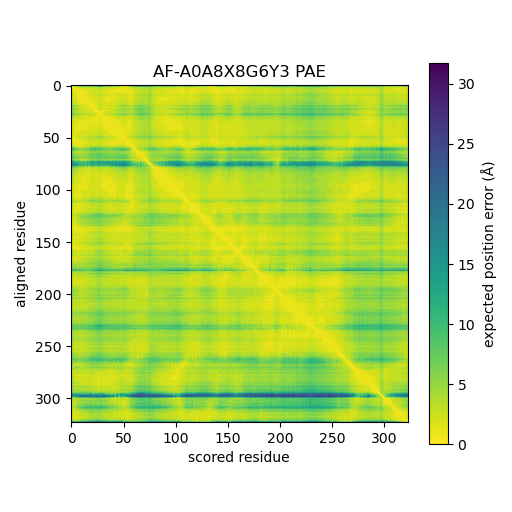 1.00 96.62 158 THR A CA 1
ATOM 1231 C C . THR A 1 158 ? 9.179 -1.202 2.404 1.00 96.62 158 THR A C 1
ATOM 1233 O O . THR A 1 158 ? 10.197 -1.345 3.094 1.00 96.62 158 THR A O 1
ATOM 1236 N N . PRO A 1 159 ? 9.242 -0.638 1.183 1.00 92.81 159 PRO A N 1
ATOM 1237 C CA . PRO A 1 159 ? 10.502 -0.210 0.597 1.00 92.81 159 PRO A CA 1
ATOM 1238 C C . PRO A 1 159 ? 11.064 1.061 1.255 1.00 92.81 159 PRO A C 1
ATOM 1240 O O . PRO A 1 159 ? 12.160 1.477 0.886 1.00 92.81 159 PRO A O 1
ATOM 1243 N N . ILE A 1 160 ? 10.334 1.691 2.188 1.00 90.00 160 ILE A N 1
ATOM 1244 C CA . ILE A 1 160 ? 10.766 2.900 2.908 1.00 90.00 160 ILE A CA 1
ATOM 1245 C C . ILE A 1 160 ? 11.804 2.555 3.981 1.00 90.00 160 ILE A C 1
ATOM 1247 O O . ILE A 1 160 ? 12.750 3.312 4.192 1.00 90.00 160 ILE A O 1
ATOM 1251 N N . THR A 1 161 ? 11.612 1.432 4.680 1.00 91.31 161 THR A N 1
ATOM 1252 C CA . THR A 1 161 ? 12.482 1.019 5.798 1.00 91.31 161 THR A CA 1
ATOM 1253 C C . THR A 1 161 ? 13.106 -0.359 5.619 1.00 91.31 161 THR A C 1
ATOM 1255 O O . THR A 1 161 ? 13.816 -0.801 6.517 1.00 91.31 161 THR A O 1
ATOM 1258 N N . ASP A 1 162 ? 12.857 -1.012 4.479 1.00 94.50 162 ASP A N 1
ATOM 1259 C CA . ASP A 1 162 ? 13.288 -2.380 4.180 1.00 94.50 162 ASP A CA 1
ATOM 1260 C C . ASP A 1 162 ? 12.860 -3.375 5.271 1.00 94.50 162 ASP A C 1
ATOM 1262 O O . ASP A 1 162 ? 13.646 -4.192 5.750 1.00 94.50 162 ASP A O 1
ATOM 1266 N N . LYS A 1 163 ? 11.596 -3.277 5.699 1.00 94.62 163 LYS A N 1
ATOM 1267 C CA . LYS A 1 163 ? 11.023 -4.120 6.756 1.00 94.62 163 LYS A CA 1
ATOM 1268 C C . LYS A 1 163 ? 9.810 -4.883 6.263 1.00 94.62 163 LYS A C 1
ATOM 1270 O O . LYS A 1 163 ? 8.975 -4.321 5.556 1.00 94.62 163 LYS A O 1
ATOM 1275 N N . ASN A 1 164 ? 9.713 -6.124 6.728 1.00 95.88 164 ASN A N 1
ATOM 1276 C CA . ASN A 1 164 ? 8.525 -6.955 6.602 1.00 95.88 164 ASN A CA 1
ATOM 1277 C C . ASN A 1 164 ? 7.602 -6.784 7.817 1.00 95.88 164 ASN A C 1
ATOM 1279 O O . ASN A 1 164 ? 8.050 -6.429 8.910 1.00 95.88 164 ASN A O 1
ATOM 1283 N N . MET A 1 165 ? 6.329 -7.095 7.610 1.00 97.44 165 MET A N 1
ATOM 1284 C CA . MET A 1 165 ? 5.310 -7.334 8.619 1.00 97.44 165 MET A CA 1
ATOM 1285 C C . MET A 1 165 ? 4.610 -8.648 8.264 1.00 97.44 165 MET A C 1
ATOM 1287 O O . MET A 1 165 ? 4.035 -8.764 7.182 1.00 97.44 165 MET A O 1
ATOM 1291 N N . THR A 1 166 ? 4.680 -9.630 9.161 1.00 97.50 166 THR A N 1
ATOM 1292 C CA . THR A 1 166 ? 3.992 -10.927 9.036 1.00 97.50 166 THR A CA 1
ATOM 1293 C C . THR A 1 166 ? 2.844 -11.019 10.037 1.00 97.50 166 THR A C 1
ATOM 1295 O O . THR A 1 166 ? 2.709 -10.167 10.921 1.00 97.50 166 THR A O 1
ATOM 1298 N N . LEU A 1 167 ? 2.030 -12.073 9.935 1.00 96.50 167 LEU A N 1
ATOM 1299 C CA . LEU A 1 167 ? 0.926 -12.310 10.863 1.00 96.50 167 LEU A CA 1
ATOM 1300 C C . LEU A 1 167 ? 1.410 -12.424 12.318 1.00 96.50 167 LEU A C 1
ATOM 1302 O O . LEU A 1 167 ? 0.802 -11.844 13.212 1.00 96.50 167 LEU A O 1
ATOM 1306 N N . GLU A 1 168 ? 2.531 -13.104 12.562 1.00 95.69 168 GLU A N 1
ATOM 1307 C CA . GLU A 1 168 ? 3.106 -13.256 13.904 1.00 95.69 168 GLU A CA 1
ATOM 1308 C C . GLU A 1 168 ? 3.651 -11.936 14.451 1.00 95.69 168 GLU A C 1
ATOM 1310 O O . GLU A 1 168 ? 3.616 -11.703 15.656 1.00 95.69 168 GLU A O 1
ATOM 1315 N N . MET A 1 169 ? 4.162 -11.063 13.577 1.00 96.56 169 MET A N 1
ATOM 1316 C CA . MET A 1 169 ? 4.698 -9.763 13.982 1.00 96.56 169 MET A CA 1
ATOM 1317 C C . MET A 1 169 ? 3.599 -8.782 14.398 1.00 96.56 169 MET A C 1
ATOM 1319 O O . MET A 1 169 ? 3.888 -7.892 15.205 1.00 96.56 169 MET A O 1
ATOM 1323 N N . LEU A 1 170 ? 2.365 -8.948 13.896 1.00 94.69 170 LEU A N 1
ATOM 1324 C CA . LEU A 1 170 ? 1.241 -8.073 14.235 1.00 94.69 170 LEU A CA 1
ATOM 1325 C C . LEU A 1 170 ? 0.984 -8.032 15.742 1.00 94.69 170 LEU A C 1
ATOM 1327 O O . LEU A 1 170 ? 0.761 -6.946 16.262 1.00 94.69 170 LEU A O 1
ATOM 1331 N N . ASP A 1 171 ? 1.099 -9.152 16.461 1.00 93.94 171 ASP A N 1
ATOM 1332 C CA . ASP A 1 171 ? 0.886 -9.199 17.919 1.00 93.94 171 ASP A CA 1
ATOM 1333 C C . ASP A 1 171 ? 2.153 -8.891 18.740 1.00 93.94 171 ASP A C 1
ATOM 1335 O O . ASP A 1 171 ? 2.286 -9.269 19.903 1.00 93.94 171 ASP A O 1
ATOM 1339 N N . THR A 1 172 ? 3.110 -8.168 18.157 1.00 93.88 172 THR A N 1
ATOM 1340 C CA . THR A 1 172 ? 4.349 -7.765 18.839 1.00 93.88 172 THR A CA 1
ATOM 1341 C C . THR A 1 172 ? 4.583 -6.258 18.758 1.00 93.88 172 THR A C 1
ATOM 1343 O O . THR A 1 172 ? 3.898 -5.537 18.037 1.00 93.88 172 THR A O 1
ATOM 1346 N N . ASP A 1 173 ? 5.621 -5.774 19.444 1.00 91.44 173 ASP A N 1
ATOM 1347 C CA . ASP A 1 173 ? 6.062 -4.373 19.367 1.00 91.44 173 ASP A CA 1
ATOM 1348 C C . ASP A 1 173 ? 6.624 -3.975 17.985 1.00 91.44 173 ASP A C 1
ATOM 1350 O O . ASP A 1 173 ? 6.968 -2.811 17.765 1.00 91.44 173 ASP A O 1
ATOM 1354 N N . ALA A 1 174 ? 6.734 -4.918 17.039 1.00 91.38 174 ALA A N 1
ATOM 1355 C CA . ALA A 1 174 ? 7.040 -4.601 15.647 1.00 91.38 174 ALA A CA 1
ATOM 1356 C C . ALA A 1 174 ? 5.907 -3.796 14.990 1.00 91.38 174 ALA A C 1
ATOM 1358 O O . ALA A 1 174 ? 6.173 -2.939 14.140 1.00 91.38 174 ALA A O 1
ATOM 1359 N N . ALA A 1 175 ? 4.658 -4.050 15.389 1.00 91.62 175 ALA A N 1
ATOM 1360 C CA . ALA A 1 175 ? 3.494 -3.368 14.863 1.00 91.62 175 ALA A CA 1
ATOM 1361 C C . ALA A 1 175 ? 3.369 -1.961 15.467 1.00 91.62 175 ALA A C 1
ATOM 1363 O O . ALA A 1 175 ? 3.321 -1.739 16.681 1.00 91.62 175 ALA A O 1
ATOM 1364 N N . LYS A 1 176 ? 3.357 -0.961 14.584 1.00 87.44 176 LYS A N 1
ATOM 1365 C CA . LYS A 1 176 ? 3.283 0.444 14.980 1.00 87.44 176 LYS A CA 1
ATOM 1366 C C . LYS A 1 176 ? 1.958 0.706 15.693 1.00 87.44 176 LYS A C 1
ATOM 1368 O O . LYS A 1 176 ? 0.907 0.271 15.236 1.00 87.44 176 LYS A O 1
ATOM 1373 N N . ASP A 1 177 ? 2.024 1.484 16.770 1.00 87.38 177 ASP A N 1
ATOM 1374 C CA . ASP A 1 177 ? 0.875 1.933 17.561 1.00 87.38 177 ASP A CA 1
ATOM 1375 C C . ASP A 1 177 ? 0.128 0.827 18.332 1.00 87.38 177 ASP A C 1
ATOM 1377 O O . ASP A 1 177 ? -0.866 1.104 19.005 1.00 87.38 177 ASP A O 1
ATOM 1381 N N . GLY A 1 178 ? 0.682 -0.384 18.363 1.00 83.56 178 GLY A N 1
ATOM 1382 C CA . GLY A 1 178 ? 0.307 -1.439 19.292 1.00 83.56 178 GLY A CA 1
ATOM 1383 C C . GLY A 1 178 ? 0.571 -2.817 18.698 1.00 83.56 178 GLY A C 1
ATOM 1384 O O . GLY A 1 178 ? 0.541 -2.950 17.480 1.00 83.56 178 GLY A O 1
ATOM 1385 N N . PRO A 1 179 ? 0.759 -3.844 19.539 1.00 90.38 179 PRO A N 1
ATOM 1386 C CA . PRO A 1 179 ? 0.459 -5.187 19.089 1.00 90.38 179 PRO A CA 1
ATOM 1387 C C . PRO A 1 179 ? -1.036 -5.259 18.732 1.00 90.38 179 PRO A C 1
ATOM 1389 O O . PRO A 1 179 ? -1.861 -4.604 19.382 1.00 90.38 179 PRO A O 1
ATOM 1392 N N . TYR A 1 180 ? -1.378 -6.061 17.731 1.00 93.81 180 TYR A N 1
ATOM 1393 C CA . TYR A 1 180 ? -2.730 -6.363 17.272 1.00 93.81 180 TYR A CA 1
ATOM 1394 C C . TYR A 1 180 ? -2.928 -7.880 17.291 1.00 93.81 180 TYR A C 1
ATOM 1396 O O . TYR A 1 180 ? -2.089 -8.615 16.784 1.00 93.81 180 TYR A O 1
ATOM 1404 N N . LEU A 1 181 ? -4.050 -8.359 17.835 1.00 92.25 181 LEU A N 1
ATOM 1405 C CA . LEU A 1 181 ? -4.371 -9.796 17.880 1.00 92.25 181 LEU A CA 1
ATOM 1406 C C . LEU A 1 181 ? -4.554 -10.401 16.480 1.00 92.25 181 LEU A C 1
ATOM 1408 O O . LEU A 1 181 ? -4.516 -11.615 16.307 1.00 92.25 181 LEU A O 1
ATOM 1412 N N . GLY A 1 182 ? -4.785 -9.545 15.487 1.00 94.50 182 GLY A N 1
ATOM 1413 C CA . GLY A 1 182 ? -4.842 -9.905 14.086 1.00 94.50 182 GLY A CA 1
ATOM 1414 C C . GLY A 1 182 ? -5.301 -8.734 13.214 1.00 94.50 182 GLY A C 1
ATOM 1415 O O . GLY A 1 182 ? -5.616 -7.654 13.732 1.00 94.50 182 GLY A O 1
ATOM 1416 N N . PRO A 1 183 ? -5.385 -8.954 11.893 1.00 95.56 183 PRO A N 1
ATOM 1417 C CA . PRO A 1 183 ? -5.777 -7.931 10.923 1.00 95.56 183 PRO A CA 1
ATOM 1418 C C . PRO A 1 183 ? -7.159 -7.312 11.190 1.00 95.56 183 PRO A C 1
ATOM 1420 O O . PRO A 1 183 ? -7.339 -6.107 11.024 1.00 95.56 183 PRO A O 1
ATOM 1423 N N . ASP A 1 184 ? -8.125 -8.100 11.679 1.00 95.06 184 ASP A N 1
ATOM 1424 C CA . ASP A 1 184 ? -9.474 -7.604 11.989 1.00 95.06 184 ASP A CA 1
ATOM 1425 C C . ASP A 1 184 ? -9.480 -6.632 13.193 1.00 95.06 184 ASP A C 1
ATOM 1427 O O . ASP A 1 184 ? -10.231 -5.654 13.193 1.00 95.06 184 ASP A O 1
ATOM 1431 N N . GLU A 1 185 ? -8.626 -6.850 14.208 1.00 95.56 185 GLU A N 1
ATOM 1432 C CA . GLU A 1 185 ? -8.458 -5.900 15.324 1.00 95.56 185 GLU A CA 1
ATOM 1433 C C . GLU A 1 185 ? -7.785 -4.610 14.837 1.00 95.56 185 GLU A C 1
ATOM 1435 O O . GLU A 1 185 ? -8.210 -3.516 15.218 1.00 95.56 185 GLU A O 1
ATOM 1440 N N . TYR A 1 186 ? -6.777 -4.729 13.965 1.00 96.38 186 TYR A N 1
ATOM 1441 C CA . TYR A 1 186 ? -6.109 -3.584 13.345 1.00 96.38 186 TYR A CA 1
ATOM 1442 C C . TYR A 1 186 ? -7.096 -2.705 12.563 1.00 96.38 186 TYR A C 1
ATOM 1444 O O . TYR A 1 186 ? -7.186 -1.497 12.807 1.00 96.38 186 TYR A O 1
ATOM 1452 N N . LEU A 1 187 ? -7.900 -3.316 11.688 1.00 96.88 187 LEU A N 1
ATOM 1453 C CA . LEU A 1 187 ? -8.927 -2.627 10.909 1.00 96.88 187 LEU A CA 1
ATOM 1454 C C . LEU A 1 187 ? -9.972 -1.953 11.810 1.00 96.88 187 LEU A C 1
ATOM 1456 O O . LEU A 1 187 ? -10.349 -0.803 11.580 1.00 96.88 187 LEU A O 1
ATOM 1460 N N . LEU A 1 188 ? -10.423 -2.625 12.873 1.00 97.25 188 LEU A N 1
ATOM 1461 C CA . LEU A 1 188 ? -11.374 -2.037 13.815 1.00 97.25 188 LEU A CA 1
ATOM 1462 C C . LEU A 1 188 ? -10.765 -0.849 14.580 1.00 97.25 188 LEU A C 1
ATOM 1464 O O . LEU A 1 188 ? -11.433 0.170 14.772 1.00 97.25 188 LEU A O 1
ATOM 1468 N N . ALA A 1 189 ? -9.492 -0.933 14.975 1.00 97.38 189 ALA A N 1
ATOM 1469 C CA . ALA A 1 189 ? -8.779 0.178 15.600 1.00 97.38 189 ALA A CA 1
ATOM 1470 C C . ALA A 1 189 ? -8.641 1.380 14.645 1.00 97.38 189 ALA A C 1
ATOM 1472 O O . ALA A 1 189 ? -8.861 2.520 15.067 1.00 97.38 189 ALA A O 1
ATOM 1473 N N . LYS A 1 190 ? -8.353 1.135 13.357 1.00 97.12 190 LYS A N 1
ATOM 1474 C CA . LYS A 1 190 ? -8.370 2.149 12.287 1.00 97.12 190 LYS A CA 1
ATOM 1475 C C . LYS A 1 190 ? -9.757 2.771 12.113 1.00 97.12 190 LYS A C 1
ATOM 1477 O O . LYS A 1 190 ? -9.862 3.994 12.088 1.00 97.12 190 LYS A O 1
ATOM 1482 N N . ALA A 1 191 ? -10.825 1.974 12.092 1.00 97.62 191 ALA A N 1
ATOM 1483 C CA . ALA A 1 191 ? -12.196 2.474 11.959 1.00 97.62 191 ALA A CA 1
ATOM 1484 C C . ALA A 1 191 ? -12.606 3.407 13.114 1.00 97.62 191 ALA A C 1
ATOM 1486 O O . ALA A 1 191 ? -13.288 4.412 12.889 1.00 97.62 191 ALA A O 1
ATOM 1487 N N . ILE A 1 192 ? -12.146 3.118 14.339 1.00 98.00 192 ILE A N 1
ATOM 1488 C CA . ILE A 1 192 ? -12.321 3.997 15.505 1.00 98.00 192 ILE A CA 1
ATOM 1489 C C . ILE A 1 192 ? -11.484 5.271 15.365 1.00 98.00 192 ILE A C 1
ATOM 1491 O O . ILE A 1 192 ? -11.985 6.365 15.626 1.00 98.00 192 ILE A O 1
ATOM 1495 N N . ALA A 1 193 ? -10.218 5.145 14.968 1.00 97.19 193 ALA A N 1
ATOM 1496 C CA . ALA A 1 193 ? -9.299 6.275 14.850 1.00 97.19 193 ALA A CA 1
ATOM 1497 C C . ALA A 1 193 ? -9.622 7.211 13.673 1.00 97.19 193 ALA A C 1
ATOM 1499 O O . ALA A 1 193 ? -9.283 8.397 13.722 1.00 97.19 193 ALA A O 1
ATOM 1500 N N . GLY A 1 194 ? -10.298 6.691 12.648 1.00 95.50 194 GLY A N 1
ATOM 1501 C CA . GLY A 1 194 ? -10.515 7.357 11.372 1.00 95.50 194 GLY A CA 1
ATOM 1502 C C . GLY A 1 194 ? -9.247 7.437 10.523 1.00 95.50 194 GLY A C 1
ATOM 1503 O O . GLY A 1 194 ? -8.169 6.983 10.911 1.00 95.50 194 GLY A O 1
ATOM 1504 N N . ASP A 1 195 ? -9.385 8.066 9.361 1.00 92.50 195 ASP A N 1
ATOM 1505 C CA . ASP A 1 195 ? -8.286 8.341 8.446 1.00 92.50 195 ASP A CA 1
ATOM 1506 C C . ASP A 1 195 ? -8.406 9.741 7.845 1.00 92.50 195 ASP A C 1
ATOM 1508 O O . ASP A 1 195 ? -9.228 10.019 6.974 1.00 92.50 195 ASP A O 1
ATOM 1512 N N . SER A 1 196 ? -7.552 10.655 8.302 1.00 88.06 196 SER A N 1
ATOM 1513 C CA . SER A 1 196 ? -7.570 12.035 7.810 1.00 88.06 196 SER A CA 1
ATOM 1514 C C . SER A 1 196 ? -7.108 12.191 6.357 1.00 88.06 196 SER A C 1
ATOM 1516 O O . SER A 1 196 ? -7.464 13.188 5.730 1.00 88.06 196 SER A O 1
ATOM 1518 N N . SER A 1 197 ? -6.311 11.255 5.830 1.00 85.50 197 SER A N 1
ATOM 1519 C CA . SER A 1 197 ? -5.817 11.308 4.449 1.00 85.50 197 SER A CA 1
ATOM 1520 C C . SER A 1 197 ? -6.928 10.998 3.440 1.00 85.50 197 SER A C 1
ATOM 1522 O O . SER A 1 197 ? -6.992 11.612 2.373 1.00 85.50 197 SER A O 1
ATOM 1524 N N . ASP A 1 198 ? -7.879 10.165 3.856 1.00 87.81 198 ASP A N 1
ATOM 1525 C CA . ASP A 1 198 ? -9.068 9.780 3.095 1.00 87.81 198 ASP A CA 1
ATOM 1526 C C . ASP A 1 198 ? -10.346 10.507 3.522 1.00 87.81 198 ASP A C 1
ATOM 1528 O O . ASP A 1 198 ? -11.438 10.213 3.036 1.00 87.81 198 ASP A O 1
ATOM 1532 N N . ASN A 1 199 ? -10.205 11.517 4.385 1.00 89.75 199 ASN A N 1
ATOM 1533 C CA . ASN A 1 199 ? -11.315 12.294 4.933 1.00 89.75 199 ASN A CA 1
ATOM 1534 C C . ASN A 1 199 ? -12.360 11.425 5.670 1.00 89.75 199 ASN A C 1
ATOM 1536 O O . ASN A 1 199 ? -13.553 11.721 5.671 1.00 89.75 199 ASN A O 1
ATOM 1540 N N . ILE A 1 200 ? -11.908 10.364 6.343 1.00 92.06 200 ILE A N 1
ATOM 1541 C CA . ILE A 1 200 ? -12.736 9.507 7.191 1.00 92.06 200 ILE A CA 1
ATOM 1542 C C . ILE A 1 200 ? -12.632 9.993 8.648 1.00 92.06 200 ILE A C 1
ATOM 1544 O O . ILE A 1 200 ? -11.586 9.830 9.282 1.00 92.06 200 ILE A O 1
ATOM 1548 N N . PRO A 1 201 ? -13.686 10.599 9.224 1.00 92.44 201 PRO A N 1
ATOM 1549 C CA . PRO A 1 201 ? -13.637 11.099 10.593 1.00 92.44 201 PRO A CA 1
ATOM 1550 C C . PRO A 1 201 ? -13.627 9.949 11.604 1.00 92.44 201 PRO A C 1
ATOM 1552 O O . PRO A 1 201 ? -14.469 9.055 11.547 1.00 92.44 201 PRO A O 1
ATOM 1555 N N . GLY A 1 202 ? -12.702 10.002 12.560 1.00 95.50 202 GLY A N 1
ATOM 1556 C CA . GLY A 1 202 ? -12.655 9.087 13.699 1.00 95.50 202 GLY A CA 1
ATOM 1557 C C . GLY A 1 202 ? -13.321 9.638 14.956 1.00 95.50 202 GLY A C 1
ATOM 1558 O O . GLY A 1 202 ? -13.845 10.755 14.979 1.00 95.50 202 GLY A O 1
ATOM 1559 N N . VAL A 1 203 ? -13.247 8.862 16.034 1.00 97.81 203 VAL A N 1
ATOM 1560 C CA . VAL A 1 203 ? -13.717 9.263 17.362 1.00 97.81 203 VAL A CA 1
ATOM 1561 C C . VAL A 1 203 ? -12.784 10.344 17.938 1.00 97.81 203 VAL A C 1
ATOM 1563 O O . VAL A 1 203 ? -11.580 10.110 18.099 1.00 97.81 203 VAL A O 1
ATOM 1566 N N . PRO A 1 204 ? -13.294 11.541 18.294 1.00 95.81 204 PRO A N 1
ATOM 1567 C CA . PRO A 1 204 ? -12.464 12.636 18.783 1.00 95.81 204 PRO A CA 1
ATOM 1568 C C . PRO A 1 204 ? -11.614 12.253 20.002 1.00 95.81 204 PRO A C 1
ATOM 1570 O O . PRO A 1 204 ? -12.116 11.786 21.023 1.00 95.81 204 PRO A O 1
ATOM 1573 N N . GLY A 1 205 ? -10.303 12.494 19.914 1.00 95.06 205 GLY A N 1
ATOM 1574 C CA . GLY A 1 205 ? -9.361 12.207 21.002 1.00 95.06 205 GLY A CA 1
ATOM 1575 C C . GLY A 1 205 ? -8.984 10.728 21.163 1.00 95.06 205 GLY A C 1
ATOM 1576 O O . GLY A 1 205 ? -8.280 10.383 22.120 1.00 95.06 205 GLY A O 1
ATOM 1577 N N . VAL A 1 206 ? -9.407 9.866 20.234 1.00 97.69 206 VAL A N 1
ATOM 1578 C CA . VAL A 1 206 ? -9.089 8.435 20.213 1.00 97.69 206 VAL A CA 1
ATOM 1579 C C . VAL A 1 206 ? -8.292 8.122 18.948 1.00 97.69 206 VAL A C 1
ATOM 1581 O O . VAL A 1 206 ? -8.846 7.825 17.902 1.00 97.69 206 VAL A O 1
ATOM 1584 N N . GLY A 1 207 ? -6.963 8.210 19.042 1.00 96.25 207 GLY A N 1
ATOM 1585 C CA . GLY A 1 207 ? -6.076 7.713 17.983 1.00 96.25 207 GLY A CA 1
ATOM 1586 C C . GLY A 1 207 ? -5.939 6.189 18.023 1.00 96.25 207 GLY A C 1
ATOM 1587 O O . GLY A 1 207 ? -6.308 5.567 19.023 1.00 96.25 207 GLY A O 1
ATOM 1588 N N . ILE A 1 208 ? -5.330 5.609 16.985 1.00 95.88 208 ILE A N 1
ATOM 1589 C CA . ILE A 1 208 ? -5.185 4.154 16.794 1.00 95.88 208 ILE A CA 1
ATOM 1590 C C . ILE A 1 208 ? -4.625 3.440 18.036 1.00 95.88 208 ILE A C 1
ATOM 1592 O O . ILE A 1 208 ? -5.274 2.543 18.559 1.00 95.88 208 ILE A O 1
ATOM 1596 N N . ALA A 1 209 ? -3.549 3.947 18.650 1.00 95.38 209 ALA A N 1
ATOM 1597 C CA . ALA A 1 209 ? -2.992 3.357 19.873 1.00 95.38 209 ALA A CA 1
ATOM 1598 C C . ALA A 1 209 ? -3.948 3.371 21.078 1.00 95.38 209 ALA A C 1
ATOM 1600 O O . ALA A 1 209 ? -3.842 2.539 21.979 1.00 95.38 209 ALA A O 1
ATOM 1601 N N . THR A 1 210 ? -4.860 4.348 21.152 1.00 96.81 210 THR A N 1
ATOM 1602 C CA . THR A 1 210 ? -5.893 4.339 22.195 1.00 96.81 210 THR A CA 1
ATOM 1603 C C . THR A 1 210 ? -7.039 3.406 21.821 1.00 96.81 210 THR A C 1
ATOM 1605 O O . THR A 1 210 ? -7.517 2.690 22.695 1.00 96.81 210 THR A O 1
ATOM 1608 N N . ALA A 1 211 ? -7.448 3.378 20.552 1.00 97.25 211 ALA A N 1
ATOM 1609 C CA . ALA A 1 211 ? -8.468 2.459 20.065 1.00 97.25 211 ALA A CA 1
ATOM 1610 C C . ALA A 1 211 ? -8.084 0.999 20.356 1.00 97.25 211 ALA A C 1
ATOM 1612 O O . ALA A 1 211 ? -8.847 0.304 21.021 1.00 97.25 211 ALA A O 1
ATOM 1613 N N . THR A 1 212 ? -6.865 0.580 20.000 1.00 96.25 212 THR A N 1
ATOM 1614 C CA . THR A 1 212 ? -6.342 -0.770 20.277 1.00 96.25 212 THR A CA 1
ATOM 1615 C C . THR A 1 212 ? -6.381 -1.106 21.767 1.00 96.25 212 THR A C 1
ATOM 1617 O O . THR A 1 212 ? -6.833 -2.178 22.162 1.00 96.25 212 THR A O 1
ATOM 1620 N N . LYS A 1 213 ? -5.971 -0.170 22.635 1.00 95.62 213 LYS A N 1
ATOM 1621 C CA . LYS A 1 213 ? -6.016 -0.370 24.094 1.00 95.62 213 LYS A CA 1
ATOM 1622 C C . LYS A 1 213 ? -7.437 -0.569 24.613 1.00 95.62 213 LYS A C 1
ATOM 1624 O O . LYS A 1 213 ? -7.635 -1.419 25.474 1.00 95.62 213 LYS A O 1
ATOM 1629 N N . LEU A 1 214 ? -8.404 0.207 24.120 1.00 96.56 214 LEU A N 1
ATOM 1630 C CA . LEU A 1 214 ? -9.805 0.090 24.532 1.00 96.56 214 LEU A CA 1
ATOM 1631 C C . LEU A 1 214 ? -10.427 -1.220 24.043 1.00 96.56 214 LEU A C 1
ATOM 1633 O O . LEU A 1 214 ? -11.074 -1.906 24.830 1.00 96.56 214 LEU A O 1
ATOM 1637 N N . LEU A 1 215 ? -10.182 -1.591 22.783 1.00 95.94 215 LEU A N 1
ATOM 1638 C CA . LEU A 1 215 ? -10.644 -2.857 22.213 1.00 95.94 215 LEU A CA 1
ATOM 1639 C C . LEU A 1 215 ? -10.139 -4.043 23.037 1.00 95.94 215 LEU A C 1
ATOM 1641 O O . LEU A 1 215 ? -10.936 -4.878 23.453 1.00 95.94 215 LEU A O 1
ATOM 1645 N N . ARG A 1 216 ? -8.847 -4.068 23.372 1.00 93.12 216 ARG A N 1
ATOM 1646 C CA . ARG A 1 216 ? -8.256 -5.134 24.193 1.00 93.12 216 ARG A CA 1
ATOM 1647 C C . ARG A 1 216 ? -8.771 -5.141 25.627 1.00 93.12 216 ARG A C 1
ATOM 1649 O O . ARG A 1 216 ? -9.067 -6.203 26.163 1.00 93.12 216 ARG A O 1
ATOM 1656 N N . LEU A 1 217 ? -8.884 -3.966 26.249 1.00 94.75 217 LEU A N 1
ATOM 1657 C CA . LEU A 1 217 ? -9.344 -3.839 27.634 1.00 94.75 217 LEU A CA 1
ATOM 1658 C C . LEU A 1 217 ? -10.771 -4.365 27.814 1.00 94.75 217 LEU A C 1
ATOM 1660 O O . LEU A 1 217 ? -11.079 -4.958 28.845 1.00 94.75 217 LEU A O 1
ATOM 1664 N N . HIS A 1 218 ? -11.630 -4.127 26.827 1.00 95.56 218 HIS A N 1
ATOM 1665 C CA . HIS A 1 218 ? -13.049 -4.435 26.930 1.00 95.56 218 HIS A CA 1
ATOM 1666 C C . HIS A 1 218 ? -13.478 -5.670 26.130 1.00 95.56 218 HIS A C 1
ATOM 1668 O O . HIS A 1 218 ? -14.600 -6.125 26.310 1.00 95.56 218 HIS A O 1
ATOM 1674 N N . GLY A 1 219 ? -12.601 -6.254 25.310 1.00 92.62 219 GLY A N 1
ATOM 1675 C CA . GLY A 1 219 ? -12.914 -7.436 24.503 1.00 92.62 219 GLY A CA 1
ATOM 1676 C C . GLY A 1 219 ? -13.712 -7.113 23.237 1.00 92.62 219 GLY A C 1
ATOM 1677 O O . GLY A 1 219 ? -14.634 -7.844 22.891 1.00 92.62 219 GLY A O 1
ATOM 1678 N N . GLY A 1 220 ? -13.376 -6.015 22.560 1.00 94.44 220 GLY A N 1
ATOM 1679 C CA . GLY A 1 220 ? -14.027 -5.570 21.327 1.00 94.44 220 GLY A CA 1
ATOM 1680 C C . GLY A 1 220 ? -15.017 -4.424 21.527 1.00 94.44 220 GLY A C 1
ATOM 1681 O O . GLY A 1 220 ? -15.147 -3.858 22.614 1.00 94.44 220 GLY A O 1
ATOM 1682 N N . LEU A 1 221 ? -15.706 -4.052 20.447 1.00 95.31 221 LEU A N 1
ATOM 1683 C CA . LEU A 1 221 ? -16.594 -2.888 20.425 1.00 95.31 221 LEU A CA 1
ATOM 1684 C C . LEU A 1 221 ? -17.853 -3.115 21.277 1.00 95.31 221 LEU A C 1
ATOM 1686 O O . LEU A 1 221 ? -18.262 -2.230 22.028 1.00 95.31 221 LEU A O 1
ATOM 1690 N N . GLU A 1 222 ? -18.413 -4.324 21.226 1.00 95.56 222 GLU A N 1
ATOM 1691 C CA . GLU A 1 222 ? -19.543 -4.753 22.053 1.00 95.56 222 GLU A CA 1
ATOM 1692 C C . GLU A 1 222 ? -19.192 -4.687 23.540 1.00 95.56 222 GLU A C 1
ATOM 1694 O O . GLU A 1 222 ? -19.998 -4.249 24.361 1.00 95.56 222 GLU A O 1
ATOM 1699 N N . GLY A 1 223 ? -17.966 -5.077 23.886 1.00 97.00 223 GLY A N 1
ATOM 1700 C CA . GLY A 1 223 ? -17.468 -5.014 25.250 1.00 97.00 223 GLY A CA 1
ATOM 1701 C C . GLY A 1 223 ? -17.337 -3.584 25.772 1.00 97.00 223 GLY A C 1
ATOM 1702 O O . GLY A 1 223 ? -17.704 -3.311 26.916 1.00 97.00 223 GLY A O 1
ATOM 1703 N N . ILE A 1 224 ? -16.877 -2.645 24.932 1.00 97.31 224 ILE A N 1
ATOM 1704 C CA . ILE A 1 224 ? -16.831 -1.214 25.285 1.00 97.31 224 ILE A CA 1
ATOM 1705 C C . ILE A 1 224 ? -18.248 -0.710 25.577 1.00 97.31 224 ILE A C 1
ATOM 1707 O O . ILE A 1 224 ? -18.469 -0.060 26.600 1.00 97.31 224 ILE A O 1
ATOM 1711 N N . GLN A 1 225 ? -19.212 -1.046 24.715 1.00 96.69 225 GLN A N 1
ATOM 1712 C CA . GLN A 1 225 ? -20.607 -0.640 24.880 1.00 96.69 225 GLN A CA 1
ATOM 1713 C C . GLN A 1 225 ? -21.204 -1.185 26.187 1.00 96.69 225 GLN A C 1
ATOM 1715 O O . GLN A 1 225 ? -21.725 -0.421 26.997 1.00 96.69 225 GLN A O 1
ATOM 1720 N N . GLN A 1 226 ? -21.039 -2.483 26.457 1.00 97.56 226 GLN A N 1
ATOM 1721 C CA . GLN A 1 226 ? -21.506 -3.113 27.698 1.00 97.56 226 GLN A CA 1
ATOM 1722 C C . GLN A 1 226 ? -20.855 -2.505 28.949 1.00 97.56 226 GLN A C 1
ATOM 1724 O O . GLN A 1 226 ? -21.511 -2.325 29.982 1.00 97.56 226 GLN A O 1
ATOM 1729 N N . ALA A 1 227 ? -19.564 -2.174 28.881 1.00 97.44 227 ALA A N 1
ATOM 1730 C CA . ALA A 1 227 ? -18.857 -1.542 29.988 1.00 97.44 227 ALA A CA 1
ATOM 1731 C C . ALA A 1 227 ? -19.383 -0.123 30.269 1.00 97.44 227 ALA A C 1
ATOM 1733 O O . ALA A 1 227 ? -19.523 0.264 31.433 1.00 97.44 227 ALA A O 1
ATOM 1734 N N . VAL A 1 228 ? -19.722 0.636 29.224 1.00 97.50 228 VAL A N 1
ATOM 1735 C CA . VAL A 1 228 ? -20.352 1.957 29.350 1.00 97.50 228 VAL A CA 1
ATOM 1736 C C . VAL A 1 228 ? -21.772 1.844 29.914 1.00 97.50 228 VAL A C 1
ATOM 1738 O O . VAL A 1 228 ? -22.080 2.517 30.899 1.00 97.50 228 VAL A O 1
ATOM 1741 N N . ASP A 1 229 ? -22.604 0.949 29.375 1.00 97.00 229 ASP A N 1
ATOM 1742 C CA . ASP A 1 229 ? -24.007 0.778 29.787 1.00 97.00 229 ASP A CA 1
ATOM 1743 C C . ASP A 1 229 ? -24.140 0.292 31.238 1.00 97.00 229 ASP A C 1
ATOM 1745 O O . ASP A 1 229 ? -25.012 0.739 31.984 1.00 97.00 229 ASP A O 1
ATOM 1749 N N . SER A 1 230 ? -23.234 -0.587 31.676 1.00 96.81 230 SER A N 1
ATOM 1750 C CA . SER A 1 230 ? -23.154 -1.047 33.071 1.00 96.81 230 SER A CA 1
ATOM 1751 C C . SER A 1 230 ? -22.547 -0.013 34.029 1.00 96.81 230 SER A C 1
ATOM 1753 O O . SER A 1 230 ? -22.562 -0.210 35.247 1.00 96.81 230 SER A O 1
ATOM 1755 N N . GLY A 1 231 ? -21.982 1.082 33.509 1.00 95.44 231 GLY A N 1
ATOM 1756 C CA . GLY A 1 231 ? -21.284 2.101 34.288 1.00 95.44 231 GLY A CA 1
ATOM 1757 C C . GLY A 1 231 ? -19.920 1.660 34.831 1.00 95.44 231 GLY A C 1
ATOM 1758 O O . GLY A 1 231 ? -19.398 2.311 35.739 1.00 95.44 231 GLY A O 1
ATOM 1759 N N . THR A 1 232 ? -19.338 0.576 34.313 1.00 95.81 232 THR A N 1
ATOM 1760 C CA . THR A 1 232 ? -17.997 0.100 34.698 1.00 95.81 232 THR A CA 1
ATOM 1761 C C . THR A 1 232 ? -16.880 0.849 33.964 1.00 95.81 232 THR A C 1
ATOM 1763 O O . THR A 1 232 ? -15.829 1.095 34.557 1.00 95.81 232 THR A O 1
ATOM 1766 N N . ALA A 1 233 ? -17.128 1.320 32.737 1.00 95.56 233 ALA A N 1
ATOM 1767 C CA . ALA A 1 233 ? -16.276 2.265 32.016 1.00 95.56 233 ALA A CA 1
ATOM 1768 C C . ALA A 1 233 ? -16.879 3.679 32.064 1.00 95.56 233 ALA A C 1
ATOM 1770 O O . ALA A 1 233 ? -17.959 3.931 31.534 1.00 95.56 233 ALA A O 1
ATOM 1771 N N . LYS A 1 234 ? -16.177 4.617 32.713 1.00 94.50 234 LYS A N 1
ATOM 1772 C CA . LYS A 1 234 ? -16.611 6.026 32.861 1.00 94.50 234 LYS A CA 1
ATOM 1773 C C . LYS A 1 234 ? -15.619 7.031 32.281 1.00 94.50 234 LYS A C 1
ATOM 1775 O O . LYS A 1 234 ? -15.816 8.240 32.413 1.00 94.50 234 LYS A O 1
ATOM 1780 N N . ASP A 1 235 ? -14.513 6.559 31.712 1.00 96.31 235 ASP A N 1
ATOM 1781 C CA . ASP A 1 235 ? -13.534 7.450 31.112 1.00 96.31 235 ASP A CA 1
ATOM 1782 C C . ASP A 1 235 ? -14.094 8.076 29.828 1.00 96.31 235 ASP A C 1
ATOM 1784 O O . ASP A 1 235 ? -14.925 7.503 29.121 1.00 96.31 235 ASP A O 1
ATOM 1788 N N . LYS A 1 236 ? -13.622 9.284 29.517 1.00 97.06 236 LYS A N 1
ATOM 1789 C CA . LYS A 1 236 ? -14.139 10.065 28.389 1.00 97.06 236 LYS A CA 1
ATOM 1790 C C . LYS A 1 236 ? -13.980 9.357 27.041 1.00 97.06 236 LYS A C 1
ATOM 1792 O O . LYS A 1 236 ? -14.754 9.648 26.138 1.00 97.06 236 LYS A O 1
ATOM 1797 N N . LYS A 1 237 ? -12.979 8.485 26.882 1.00 97.88 237 LYS A N 1
ATOM 1798 C CA . LYS A 1 237 ? -12.668 7.862 25.593 1.00 97.88 237 LYS A CA 1
ATOM 1799 C C . LYS A 1 237 ? -13.587 6.676 25.327 1.00 97.88 237 LYS A C 1
ATOM 1801 O O . LYS A 1 237 ? -14.157 6.623 24.245 1.00 97.88 237 LYS A O 1
ATOM 1806 N N . SER A 1 238 ? -13.808 5.807 26.313 1.00 97.25 238 SER A N 1
ATOM 1807 C CA . SER A 1 238 ? -14.792 4.718 26.209 1.00 97.25 238 SER A CA 1
ATOM 1808 C C . SER A 1 238 ? -16.196 5.255 25.931 1.00 97.25 238 SER A C 1
ATOM 1810 O O . SER A 1 238 ? -16.873 4.776 25.026 1.00 97.25 238 SER A O 1
ATOM 1812 N N . LEU A 1 239 ? -16.596 6.323 26.636 1.00 97.62 239 LEU A N 1
ATOM 1813 C CA . LEU A 1 239 ? -17.869 7.010 26.394 1.00 97.62 239 LEU A CA 1
ATOM 1814 C C . LEU A 1 239 ? -17.963 7.582 24.971 1.00 97.62 239 LEU A C 1
ATOM 1816 O O . LEU A 1 239 ? -18.998 7.448 24.324 1.00 97.62 239 LEU A O 1
ATOM 1820 N N . ALA A 1 240 ? -16.887 8.198 24.469 1.00 97.75 240 ALA A N 1
ATOM 1821 C CA . ALA A 1 240 ? -16.858 8.743 23.115 1.00 97.75 240 ALA A CA 1
ATOM 1822 C C . ALA A 1 240 ? -16.986 7.640 22.051 1.00 97.75 240 ALA A C 1
ATOM 1824 O O . ALA A 1 240 ? -17.776 7.793 21.123 1.00 97.75 240 ALA A O 1
ATOM 1825 N N . VAL A 1 241 ? -16.278 6.517 22.216 1.00 97.75 241 VAL A N 1
ATOM 1826 C CA . VAL A 1 241 ? -16.373 5.356 21.312 1.00 97.75 241 VAL A CA 1
ATOM 1827 C C . VAL A 1 241 ? -17.796 4.792 21.299 1.00 97.75 241 VAL A C 1
ATOM 1829 O O . VAL A 1 241 ? -18.385 4.668 20.228 1.00 97.75 241 VAL A O 1
ATOM 1832 N N . ALA A 1 242 ? -18.381 4.539 22.473 1.00 97.19 242 ALA A N 1
ATOM 1833 C CA . ALA A 1 242 ? -19.756 4.047 22.609 1.00 97.19 242 ALA A CA 1
ATOM 1834 C C . ALA A 1 242 ? -20.798 5.010 21.999 1.00 97.19 242 ALA A C 1
ATOM 1836 O O . ALA A 1 242 ? -21.777 4.587 21.396 1.00 97.19 242 ALA A O 1
ATOM 1837 N N . SER A 1 243 ? -20.576 6.326 22.079 1.00 97.06 243 SER A N 1
ATOM 1838 C CA . SER A 1 243 ? -21.482 7.316 21.473 1.00 97.06 243 SER A CA 1
ATOM 1839 C C . SER A 1 243 ? -21.394 7.433 19.945 1.00 97.06 243 SER A C 1
ATOM 1841 O O . SER A 1 243 ? -22.225 8.108 19.343 1.00 97.06 243 SER A O 1
ATOM 1843 N N . MET A 1 244 ? -20.393 6.816 19.309 1.00 97.44 244 MET A N 1
ATOM 1844 C CA . MET A 1 244 ? -20.103 6.962 17.875 1.00 97.44 244 MET A CA 1
ATOM 1845 C C . MET A 1 244 ? -20.097 5.622 17.128 1.00 97.44 244 MET A C 1
ATOM 1847 O O . MET A 1 244 ? -19.465 5.506 16.077 1.00 97.44 244 MET A O 1
ATOM 1851 N N . LEU A 1 245 ? -20.810 4.612 17.640 1.00 95.50 245 LEU A N 1
ATOM 1852 C CA . LEU A 1 245 ? -20.872 3.275 17.038 1.00 95.50 245 LEU A CA 1
ATOM 1853 C C . LEU A 1 245 ? -21.271 3.295 15.561 1.00 95.50 245 LEU A C 1
ATOM 1855 O O . LEU A 1 245 ? -20.618 2.641 14.755 1.00 95.50 245 LEU A O 1
ATOM 1859 N N . GLU A 1 246 ? -22.288 4.072 15.185 1.00 94.25 246 GLU A N 1
ATOM 1860 C CA . GLU A 1 246 ? -22.730 4.173 13.786 1.00 94.25 246 GLU A CA 1
ATOM 1861 C C . GLU A 1 246 ? -21.606 4.676 12.868 1.00 94.25 246 GLU A C 1
ATOM 1863 O O . GLU A 1 246 ? -21.365 4.108 11.802 1.00 94.25 246 GLU A O 1
ATOM 1868 N N . THR A 1 247 ? -20.854 5.686 13.315 1.00 94.75 247 THR A N 1
ATOM 1869 C CA . THR A 1 247 ? -19.687 6.202 12.590 1.00 94.75 247 THR A CA 1
ATOM 1870 C C . THR A 1 247 ? -18.604 5.138 12.459 1.00 94.75 247 THR A C 1
ATOM 1872 O O . THR A 1 247 ? -18.046 4.977 11.379 1.00 94.75 247 THR A O 1
ATOM 1875 N N . ILE A 1 248 ? -18.316 4.394 13.530 1.00 97.12 248 ILE A N 1
ATOM 1876 C CA . ILE A 1 248 ? -17.292 3.338 13.532 1.00 97.12 248 ILE A CA 1
ATOM 1877 C C . ILE A 1 248 ? -17.685 2.209 12.573 1.00 97.12 248 ILE A C 1
ATOM 1879 O O . ILE A 1 248 ? -16.855 1.764 11.783 1.00 97.12 248 ILE A O 1
ATOM 1883 N N . VAL A 1 249 ? -18.949 1.778 12.597 1.00 95.50 249 VAL A N 1
ATOM 1884 C CA . VAL A 1 249 ? -19.481 0.751 11.688 1.00 95.50 249 VAL A CA 1
ATOM 1885 C C . VAL A 1 249 ? -19.377 1.217 10.239 1.00 95.50 249 VAL A C 1
ATOM 1887 O O . VAL A 1 249 ? -18.848 0.489 9.402 1.00 95.50 249 VAL A O 1
ATOM 1890 N N . ARG A 1 250 ? -19.803 2.449 9.944 1.00 95.06 250 ARG A N 1
ATOM 1891 C CA . ARG A 1 250 ? -19.669 3.040 8.608 1.00 95.06 250 ARG A CA 1
ATOM 1892 C C . ARG A 1 250 ? -18.204 3.107 8.166 1.00 95.06 250 ARG A C 1
ATOM 1894 O O . ARG A 1 250 ? -17.889 2.706 7.053 1.00 95.06 250 ARG A O 1
ATOM 1901 N N . ASN A 1 251 ? -17.307 3.587 9.030 1.00 96.25 251 ASN A N 1
ATOM 1902 C CA . ASN A 1 251 ? -15.878 3.677 8.729 1.00 96.25 251 ASN A CA 1
ATOM 1903 C C . ASN A 1 251 ? -15.296 2.300 8.406 1.00 96.25 251 ASN A C 1
ATOM 1905 O O . ASN A 1 251 ? -14.590 2.163 7.413 1.00 96.25 251 ASN A O 1
ATOM 1909 N N . ARG A 1 252 ? -15.642 1.275 9.196 1.00 96.12 252 ARG A N 1
ATOM 1910 C CA . ARG A 1 252 ? -15.228 -0.103 8.929 1.00 96.12 252 ARG A CA 1
ATOM 1911 C C . ARG A 1 252 ? -15.709 -0.567 7.557 1.00 96.12 252 ARG A C 1
ATOM 1913 O O . ARG A 1 252 ? -14.904 -1.106 6.821 1.00 96.12 252 ARG A O 1
ATOM 1920 N N . LEU A 1 253 ? -16.966 -0.318 7.183 1.00 94.44 253 LEU A N 1
ATOM 1921 C CA . LEU A 1 253 ? -17.489 -0.716 5.867 1.00 94.44 253 LEU A CA 1
ATOM 1922 C C . LEU A 1 253 ? -16.740 -0.068 4.692 1.00 94.44 253 LEU A C 1
ATOM 1924 O O . LEU A 1 253 ? -16.586 -0.701 3.656 1.00 94.44 253 LEU A O 1
ATOM 1928 N N . ILE A 1 254 ? -16.278 1.174 4.846 1.00 93.56 254 ILE A N 1
ATOM 1929 C CA . ILE A 1 254 ? -15.513 1.893 3.811 1.00 93.56 254 ILE A CA 1
ATOM 1930 C C . ILE A 1 254 ? -14.065 1.388 3.736 1.00 93.56 254 ILE A C 1
ATOM 1932 O O . ILE A 1 254 ? -13.481 1.321 2.655 1.00 93.56 254 ILE A O 1
ATOM 1936 N N . MET A 1 255 ? -13.472 1.079 4.892 1.00 95.19 255 MET A N 1
ATOM 1937 C CA . MET A 1 255 ? -12.067 0.679 5.017 1.00 95.19 255 MET A CA 1
ATOM 1938 C C . MET A 1 255 ? -11.832 -0.810 4.738 1.00 95.19 255 MET A C 1
ATOM 1940 O O . MET A 1 255 ? -10.736 -1.165 4.320 1.00 95.19 255 MET A O 1
ATOM 1944 N N . ASP A 1 256 ? -12.827 -1.666 4.985 1.00 95.12 256 ASP A N 1
ATOM 1945 C CA . ASP A 1 256 ? -12.715 -3.119 4.855 1.00 95.12 256 ASP A CA 1
ATOM 1946 C C . ASP A 1 256 ? -12.697 -3.532 3.383 1.00 95.12 256 ASP A C 1
ATOM 1948 O O . ASP A 1 256 ? -13.702 -3.449 2.671 1.00 95.12 256 ASP A O 1
ATOM 1952 N N . TRP A 1 257 ? -11.548 -4.014 2.923 1.00 93.19 257 TRP A N 1
ATOM 1953 C CA . TRP A 1 257 ? -11.370 -4.423 1.533 1.00 93.19 257 TRP A CA 1
ATOM 1954 C C . TRP A 1 257 ? -12.236 -5.623 1.139 1.00 93.19 257 TRP A C 1
ATOM 1956 O O . TRP A 1 257 ? -12.546 -5.785 -0.041 1.00 93.19 257 TRP A O 1
ATOM 1966 N N . LYS A 1 258 ? -12.718 -6.417 2.108 1.00 89.75 258 LYS A N 1
ATOM 1967 C CA . LYS A 1 258 ? -13.666 -7.521 1.864 1.00 89.75 258 LYS A CA 1
ATOM 1968 C C . LYS A 1 258 ? -15.012 -7.018 1.333 1.00 89.75 258 LYS A C 1
ATOM 1970 O O . LYS A 1 258 ? -15.770 -7.797 0.761 1.00 89.75 258 LYS A O 1
ATOM 1975 N N . MET A 1 259 ? -15.313 -5.733 1.527 1.00 90.31 259 MET A N 1
ATOM 1976 C CA . MET A 1 259 ? -16.541 -5.095 1.053 1.00 90.31 259 MET A CA 1
ATOM 1977 C C . MET A 1 259 ? -16.435 -4.582 -0.385 1.00 90.31 259 MET A C 1
ATOM 1979 O O . MET A 1 259 ? -17.457 -4.218 -0.969 1.00 90.31 259 MET A O 1
ATOM 1983 N N . SER A 1 260 ? -15.230 -4.559 -0.962 1.00 89.50 260 SER A N 1
ATOM 1984 C CA . SER A 1 260 ? -15.023 -4.103 -2.333 1.00 89.50 260 SER A CA 1
ATOM 1985 C C . SER A 1 260 ? -15.809 -4.978 -3.322 1.00 89.50 260 SER A C 1
ATOM 1987 O O . SER A 1 260 ? -15.719 -6.206 -3.233 1.00 89.50 260 SER A O 1
ATOM 1989 N N . PRO A 1 261 ? -16.576 -4.411 -4.274 1.00 88.19 261 PRO A N 1
ATOM 1990 C CA . PRO A 1 261 ? -17.222 -5.157 -5.358 1.00 88.19 261 PRO A CA 1
ATOM 1991 C C . PRO A 1 261 ? -16.218 -5.856 -6.284 1.00 88.19 261 PRO A C 1
ATOM 1993 O O . PRO A 1 261 ? -15.029 -5.543 -6.272 1.00 88.19 261 PRO A O 1
ATOM 1996 N N . SER A 1 262 ? -16.681 -6.833 -7.076 1.00 86.31 262 SER A N 1
ATOM 1997 C CA . SER A 1 262 ? -15.812 -7.483 -8.073 1.00 86.31 262 SER A CA 1
ATOM 1998 C C . SER A 1 262 ? -15.425 -6.491 -9.150 1.00 86.31 262 SER A C 1
ATOM 2000 O O . SER A 1 262 ? -16.283 -5.787 -9.678 1.00 86.31 262 SER A O 1
ATOM 2002 N N . ALA A 1 263 ? -14.132 -6.458 -9.463 1.00 84.56 263 ALA A N 1
ATOM 2003 C CA . ALA A 1 263 ? -13.584 -5.641 -10.522 1.00 84.56 263 ALA A CA 1
ATOM 2004 C C . ALA A 1 263 ? -13.345 -6.457 -11.799 1.00 84.56 263 ALA A C 1
ATOM 2006 O O . ALA A 1 263 ? -12.843 -5.902 -12.768 1.00 84.56 263 ALA A O 1
ATOM 2007 N N . LYS A 1 264 ? -13.732 -7.741 -11.845 1.00 82.44 264 LYS A N 1
ATOM 2008 C CA . LYS A 1 264 ? -13.467 -8.661 -12.961 1.00 82.44 264 LYS A CA 1
ATOM 2009 C C . LYS A 1 264 ? -13.809 -8.104 -14.333 1.00 82.44 264 LYS A C 1
ATOM 2011 O O . LYS A 1 264 ? -13.040 -8.263 -15.272 1.00 82.44 264 LYS A O 1
ATOM 2016 N N . GLU A 1 265 ? -14.965 -7.458 -14.451 1.00 84.81 265 GLU A N 1
ATOM 2017 C CA . GLU A 1 265 ? -15.442 -6.921 -15.728 1.00 84.81 265 GLU A CA 1
ATOM 2018 C C . GLU A 1 265 ? -14.710 -5.640 -16.151 1.00 84.81 265 GLU A C 1
ATOM 2020 O O . GLU A 1 265 ? -14.653 -5.334 -17.341 1.00 84.81 265 GLU A O 1
ATOM 2025 N N . SER A 1 266 ? -14.144 -4.892 -15.200 1.00 87.44 266 SER A N 1
ATOM 2026 C CA . SER A 1 266 ? -13.462 -3.616 -15.448 1.00 87.44 266 SER A CA 1
ATOM 2027 C C . SER A 1 266 ? -11.947 -3.671 -15.255 1.00 87.44 266 SER A C 1
ATOM 2029 O O . SER A 1 266 ? -11.259 -2.682 -15.523 1.00 87.44 266 SER A O 1
ATOM 2031 N N . ALA A 1 267 ? -11.415 -4.808 -14.806 1.00 91.31 267 ALA A N 1
ATOM 2032 C CA . ALA A 1 267 ? -9.999 -5.053 -14.640 1.00 91.31 267 ALA A CA 1
ATOM 2033 C C . ALA A 1 267 ? -9.324 -5.312 -15.987 1.00 91.31 267 ALA A C 1
ATOM 2035 O O . ALA A 1 267 ? -9.834 -5.989 -16.876 1.00 91.31 267 ALA A O 1
ATOM 2036 N N . SER A 1 268 ? -8.126 -4.764 -16.115 1.00 93.94 268 SER A N 1
ATOM 2037 C CA . SER A 1 268 ? -7.244 -4.918 -17.257 1.00 93.94 268 SER A CA 1
ATOM 2038 C C . SER A 1 268 ? -5.862 -5.289 -16.750 1.00 93.94 268 SER A C 1
ATOM 2040 O O . SER A 1 268 ? -5.365 -4.706 -15.779 1.00 93.94 268 SER A O 1
ATOM 2042 N N . ILE A 1 269 ? -5.249 -6.263 -17.415 1.00 95.25 269 ILE A N 1
ATOM 2043 C CA . ILE A 1 269 ? -3.882 -6.690 -17.148 1.00 95.25 269 ILE A CA 1
ATOM 2044 C C . ILE A 1 269 ? -3.031 -6.321 -18.354 1.00 95.25 269 ILE A C 1
ATOM 2046 O O . ILE A 1 269 ? -3.363 -6.631 -19.496 1.00 95.25 269 ILE A O 1
ATOM 2050 N N . LEU A 1 270 ? -1.932 -5.622 -18.093 1.00 94.06 270 LEU A N 1
ATOM 2051 C CA . LEU A 1 270 ? -1.006 -5.129 -19.099 1.00 94.06 270 LEU A CA 1
ATOM 2052 C C . LEU A 1 270 ? 0.371 -5.735 -18.853 1.00 94.06 270 LEU A C 1
ATOM 2054 O O . LEU A 1 270 ? 0.929 -5.630 -17.759 1.00 94.06 270 LEU A O 1
ATOM 2058 N N . ARG A 1 271 ? 0.937 -6.348 -19.890 1.00 92.38 271 ARG A N 1
ATOM 2059 C CA . ARG A 1 271 ? 2.307 -6.858 -19.889 1.00 92.38 271 ARG A CA 1
ATOM 2060 C C . ARG A 1 271 ? 2.842 -6.890 -21.318 1.00 92.38 271 ARG A C 1
ATOM 2062 O O . ARG A 1 271 ? 2.135 -7.316 -22.227 1.00 92.38 271 ARG A O 1
ATOM 2069 N N . LEU A 1 272 ? 4.100 -6.497 -21.495 1.00 91.75 272 LEU A N 1
ATOM 2070 C CA . LEU A 1 272 ? 4.883 -6.786 -22.698 1.00 91.75 272 LEU A CA 1
ATOM 2071 C C . LEU A 1 272 ? 6.044 -7.721 -22.340 1.00 91.75 272 LEU A C 1
ATOM 2073 O O . LEU A 1 272 ? 6.321 -7.971 -21.166 1.00 91.75 272 LEU A O 1
ATOM 2077 N N . SER A 1 273 ? 6.707 -8.267 -23.358 1.00 91.44 273 SER A N 1
ATOM 2078 C CA . SER A 1 273 ? 8.008 -8.907 -23.141 1.00 91.44 273 SER A CA 1
ATOM 2079 C C . SER A 1 273 ? 9.047 -7.836 -22.824 1.00 91.44 273 SER A C 1
ATOM 2081 O O . SER A 1 273 ? 8.926 -6.715 -23.311 1.00 91.44 273 SER A O 1
ATOM 2083 N N . PHE A 1 274 ? 10.055 -8.180 -22.021 1.00 93.06 274 PHE A N 1
ATOM 2084 C CA . PHE A 1 274 ? 11.150 -7.257 -21.749 1.00 93.06 274 PHE A CA 1
ATOM 2085 C C . PHE A 1 274 ? 11.849 -6.850 -23.054 1.00 93.06 274 PHE A C 1
ATOM 2087 O O . PHE A 1 274 ? 12.344 -7.713 -23.782 1.00 93.06 274 PHE A O 1
ATOM 2094 N N . ASP A 1 275 ? 11.911 -5.545 -23.314 1.00 92.56 275 ASP A N 1
ATOM 2095 C CA . ASP A 1 275 ? 12.557 -4.962 -24.486 1.00 92.56 275 ASP A CA 1
ATOM 2096 C C . ASP A 1 275 ? 13.573 -3.895 -24.057 1.00 92.56 275 ASP A C 1
ATOM 2098 O O . ASP A 1 275 ? 13.243 -2.772 -23.665 1.00 92.56 275 ASP A O 1
ATOM 2102 N N . ALA A 1 276 ? 14.853 -4.261 -24.132 1.00 91.12 276 ALA A N 1
ATOM 2103 C CA . ALA A 1 276 ? 15.941 -3.380 -23.737 1.00 91.12 276 ALA A CA 1
ATOM 2104 C C . ALA A 1 276 ? 16.105 -2.168 -24.673 1.00 91.12 276 ALA A C 1
ATOM 2106 O O . ALA A 1 276 ? 16.604 -1.134 -24.229 1.00 91.12 276 ALA A O 1
ATOM 2107 N N . GLU A 1 277 ? 15.735 -2.273 -25.954 1.00 92.50 277 GLU A N 1
ATOM 2108 C CA . GLU A 1 277 ? 15.813 -1.158 -26.906 1.00 92.50 277 GLU A CA 1
ATOM 2109 C C . GLU A 1 277 ? 14.727 -0.125 -26.622 1.00 92.50 277 GLU A C 1
ATOM 2111 O O . GLU A 1 277 ? 15.034 1.063 -26.497 1.00 92.50 277 GLU A O 1
ATOM 2116 N N . GLU A 1 278 ? 13.496 -0.577 -26.406 1.00 94.88 278 GLU A N 1
ATOM 2117 C CA . GLU A 1 278 ? 12.377 0.300 -26.054 1.00 94.88 278 GLU A CA 1
ATOM 2118 C C . GLU A 1 278 ? 12.559 0.931 -24.665 1.00 94.88 278 GLU A C 1
ATOM 2120 O O . GLU A 1 278 ? 12.319 2.128 -24.482 1.00 94.88 278 GLU A O 1
ATOM 2125 N N . CYS A 1 279 ? 13.088 0.185 -23.684 1.00 94.50 279 CYS A N 1
ATOM 2126 C CA . CYS A 1 279 ? 13.486 0.763 -22.397 1.00 94.50 279 CYS A CA 1
ATOM 2127 C C . CYS A 1 279 ? 14.515 1.894 -22.564 1.00 94.50 279 CYS A C 1
ATOM 2129 O O . CYS A 1 279 ? 14.386 2.936 -21.914 1.00 94.50 279 CYS A O 1
ATOM 2131 N N . ARG A 1 280 ? 15.527 1.715 -23.429 1.00 94.06 280 ARG A N 1
ATOM 2132 C CA . ARG A 1 280 ? 16.521 2.762 -23.728 1.00 94.06 280 ARG A CA 1
ATOM 2133 C C . ARG A 1 280 ? 15.875 3.979 -24.378 1.00 94.06 280 ARG A C 1
ATOM 2135 O O . ARG A 1 280 ? 16.175 5.100 -23.967 1.00 94.06 280 ARG A O 1
ATOM 2142 N N . ALA A 1 281 ? 15.002 3.766 -25.361 1.00 95.25 281 ALA A N 1
ATOM 2143 C CA . ALA A 1 281 ? 14.315 4.838 -26.074 1.00 95.25 281 ALA A CA 1
ATOM 2144 C C . ALA A 1 281 ? 13.470 5.696 -25.118 1.00 95.25 281 ALA A C 1
ATOM 2146 O O . ALA A 1 281 ? 13.659 6.914 -25.060 1.00 95.25 281 ALA A O 1
ATOM 2147 N N . LEU A 1 282 ? 12.638 5.062 -24.284 1.00 95.75 282 LEU A N 1
ATOM 2148 C CA . LEU A 1 282 ? 11.845 5.757 -23.265 1.00 95.75 282 LEU A CA 1
ATOM 2149 C C . LEU A 1 282 ? 12.733 6.468 -22.238 1.00 95.75 282 LEU A C 1
ATOM 2151 O O . LEU A 1 282 ? 12.488 7.619 -21.881 1.00 95.75 282 LEU A O 1
ATOM 2155 N N . CYS A 1 283 ? 13.805 5.828 -21.766 1.00 96.25 283 CYS A N 1
ATOM 2156 C CA . CYS A 1 283 ? 14.721 6.484 -20.835 1.00 96.25 283 CYS A CA 1
ATOM 2157 C C . CYS A 1 283 ? 15.381 7.724 -21.455 1.00 96.25 283 CYS A C 1
ATOM 2159 O O . CYS A 1 283 ? 15.554 8.723 -20.758 1.00 96.25 283 CYS A O 1
ATOM 2161 N N . ALA A 1 284 ? 15.738 7.690 -22.741 1.00 95.56 284 ALA A N 1
ATOM 2162 C CA . ALA A 1 284 ? 16.303 8.839 -23.439 1.00 95.56 284 ALA A CA 1
ATOM 2163 C C . ALA A 1 284 ? 15.300 10.001 -23.536 1.00 95.56 284 ALA A C 1
ATOM 2165 O O . ALA A 1 284 ? 15.681 11.141 -23.268 1.00 95.56 284 ALA A O 1
ATOM 2166 N N . GLU A 1 285 ? 14.025 9.715 -23.823 1.00 95.81 285 GLU A N 1
ATOM 2167 C CA . GLU A 1 285 ? 12.943 10.712 -23.887 1.00 95.81 285 GLU A CA 1
ATOM 2168 C C . GLU A 1 285 ? 12.771 11.492 -22.572 1.00 95.81 285 GLU A C 1
ATOM 2170 O O . GLU A 1 285 ? 12.500 12.693 -22.589 1.00 95.81 285 GLU A O 1
ATOM 2175 N N . PHE A 1 286 ? 13.000 10.837 -21.430 1.00 96.25 286 PHE A N 1
ATOM 2176 C CA . PHE A 1 286 ? 12.850 11.430 -20.094 1.00 96.25 286 PHE A CA 1
ATOM 2177 C C . PHE A 1 286 ? 14.181 11.793 -19.413 1.00 96.25 286 PHE A C 1
ATOM 2179 O O . PHE A 1 286 ? 14.205 12.120 -18.222 1.00 96.25 286 PHE A O 1
ATOM 2186 N N . GLY A 1 287 ? 15.307 11.745 -20.134 1.00 95.56 287 GLY A N 1
ATOM 2187 C CA . GLY A 1 287 ? 16.629 12.064 -19.581 1.00 95.56 287 GLY A CA 1
ATOM 2188 C C . GLY A 1 287 ? 17.093 11.109 -18.470 1.00 95.56 287 GLY A C 1
ATOM 2189 O O . GLY A 1 287 ? 17.872 11.491 -17.596 1.00 95.56 287 GLY A O 1
ATOM 2190 N N . LEU A 1 288 ? 16.622 9.863 -18.483 1.00 95.50 288 LEU A N 1
ATOM 2191 C CA . LEU A 1 288 ? 16.854 8.828 -17.474 1.00 95.50 288 LEU A CA 1
ATOM 2192 C C . LEU A 1 288 ? 18.060 7.935 -17.814 1.00 95.50 288 LEU A C 1
ATOM 2194 O O . LEU A 1 288 ? 18.015 6.724 -17.610 1.00 95.50 288 LEU A O 1
ATOM 2198 N N . GLY A 1 289 ? 19.160 8.522 -18.300 1.00 91.12 289 GLY A N 1
ATOM 2199 C CA . GLY A 1 289 ? 20.345 7.776 -18.759 1.00 91.12 289 GLY A CA 1
ATOM 2200 C C . GLY A 1 289 ? 20.871 6.767 -17.731 1.00 91.12 289 GLY A C 1
ATOM 2201 O O . GLY A 1 289 ? 21.048 5.602 -18.047 1.00 91.12 289 GLY A O 1
ATOM 2202 N N . ARG A 1 290 ? 20.954 7.156 -16.451 1.00 86.81 290 ARG A N 1
ATOM 2203 C CA . ARG A 1 290 ? 21.383 6.244 -15.371 1.00 86.81 290 ARG A CA 1
ATOM 2204 C C . ARG A 1 290 ? 20.474 5.027 -15.183 1.00 86.81 290 ARG A C 1
ATOM 2206 O O . ARG A 1 290 ? 20.937 3.998 -14.708 1.00 86.81 290 ARG A O 1
ATOM 2213 N N . LEU A 1 291 ? 19.173 5.164 -15.445 1.00 91.50 291 LEU A N 1
ATOM 2214 C CA . LEU A 1 291 ? 18.240 4.039 -15.371 1.00 91.50 291 LEU A CA 1
ATOM 2215 C C . LEU A 1 291 ? 18.406 3.132 -16.591 1.00 91.50 291 LEU A C 1
ATOM 2217 O O . LEU A 1 291 ? 18.441 1.921 -16.423 1.00 91.50 291 LEU A O 1
ATOM 2221 N N . SER A 1 292 ? 18.571 3.724 -17.776 1.00 90.38 292 SER A N 1
ATOM 2222 C CA . SER A 1 292 ? 18.915 3.006 -19.006 1.00 90.38 292 SER A CA 1
ATOM 2223 C C . SER A 1 292 ? 20.186 2.177 -18.829 1.00 90.38 292 SER A C 1
ATOM 2225 O O . SER A 1 292 ? 20.153 0.976 -19.069 1.00 90.38 292 SER A O 1
ATOM 2227 N N . ASP A 1 293 ? 21.275 2.785 -18.351 1.00 86.44 293 ASP A N 1
ATOM 2228 C CA . ASP A 1 293 ? 22.550 2.093 -18.131 1.00 86.44 293 ASP A CA 1
ATOM 2229 C C . ASP A 1 293 ? 22.349 0.896 -17.201 1.00 86.44 293 ASP A C 1
ATOM 2231 O O . ASP A 1 293 ? 22.758 -0.213 -17.519 1.00 86.44 293 ASP A O 1
ATOM 2235 N N . ARG A 1 294 ? 21.600 1.076 -16.105 1.00 85.06 294 ARG A N 1
ATOM 2236 C CA . ARG A 1 294 ? 21.249 -0.034 -15.213 1.00 85.06 294 ARG A CA 1
ATOM 2237 C C . ARG A 1 294 ? 20.421 -1.099 -15.926 1.00 85.06 294 ARG A C 1
ATOM 2239 O O . ARG A 1 294 ? 20.783 -2.250 -15.847 1.00 85.06 294 ARG A O 1
ATOM 2246 N N . LEU A 1 295 ? 19.358 -0.778 -16.653 1.00 82.94 295 LEU A N 1
ATOM 2247 C CA . LEU A 1 295 ? 18.539 -1.803 -17.324 1.00 82.94 295 LEU A CA 1
ATOM 2248 C C . LEU A 1 295 ? 19.303 -2.613 -18.387 1.00 82.94 295 LEU A C 1
ATOM 2250 O O . LEU A 1 295 ? 18.913 -3.738 -18.689 1.00 82.94 295 LEU A O 1
ATOM 2254 N N . VAL A 1 296 ? 20.355 -2.036 -18.972 1.00 70.75 296 VAL A N 1
ATOM 2255 C CA . VAL A 1 296 ? 21.093 -2.619 -20.100 1.00 70.75 296 VAL A CA 1
ATOM 2256 C C . VAL A 1 296 ? 22.382 -3.309 -19.663 1.00 70.75 296 VAL A C 1
ATOM 2258 O O . VAL A 1 296 ? 22.707 -4.373 -20.184 1.00 70.75 296 VAL A O 1
ATOM 2261 N N . GLU A 1 297 ? 23.119 -2.715 -18.726 1.00 66.31 297 GLU A N 1
ATOM 2262 C CA . GLU A 1 297 ? 24.357 -3.278 -18.177 1.00 66.31 297 GLU A CA 1
ATOM 2263 C C . GLU A 1 297 ? 24.076 -4.281 -17.049 1.00 66.31 297 GLU A C 1
ATOM 2265 O O . GLU A 1 297 ? 24.856 -5.213 -16.841 1.00 66.31 297 GLU A O 1
ATOM 2270 N N . ASP A 1 298 ? 22.955 -4.128 -16.335 1.00 62.69 298 ASP A N 1
ATOM 2271 C CA . ASP A 1 298 ? 22.540 -5.039 -15.270 1.00 62.69 298 ASP A CA 1
ATOM 2272 C C . ASP A 1 298 ? 21.887 -6.286 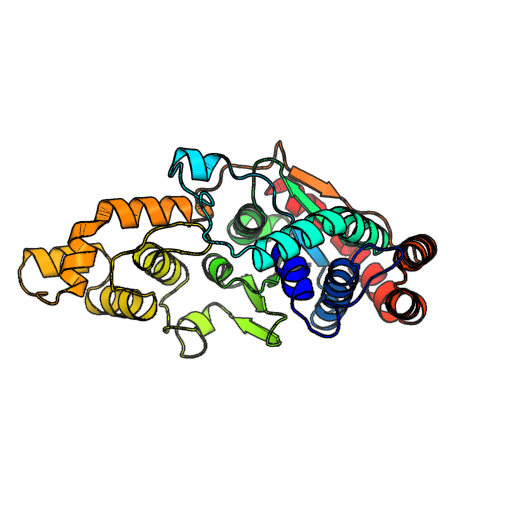-15.874 1.00 62.69 298 ASP A C 1
ATOM 2274 O O . ASP A 1 298 ? 20.663 -6.428 -15.962 1.00 62.69 298 ASP A O 1
ATOM 2278 N N . SER A 1 299 ? 22.743 -7.223 -16.289 1.00 63.91 299 SER A N 1
ATOM 2279 C CA . SER A 1 299 ? 22.348 -8.563 -16.746 1.00 63.91 299 SER A CA 1
ATOM 2280 C C . SER A 1 299 ? 21.419 -9.298 -15.765 1.00 63.91 299 SER A C 1
ATOM 2282 O O . SER A 1 299 ? 20.744 -10.247 -16.165 1.00 63.91 299 SER A O 1
ATOM 2284 N N . GLU A 1 300 ? 21.333 -8.847 -14.506 1.00 77.75 300 GLU A N 1
ATOM 2285 C CA . GLU A 1 300 ? 20.447 -9.411 -13.492 1.00 77.75 300 GLU A CA 1
ATOM 2286 C C . GLU A 1 300 ? 18.962 -9.131 -13.777 1.00 77.75 300 GLU A C 1
ATOM 2288 O O . GLU A 1 300 ? 18.146 -10.016 -13.533 1.00 77.75 300 GLU A O 1
ATOM 2293 N N . TRP A 1 301 ? 18.572 -7.968 -14.332 1.00 89.19 301 TRP A N 1
ATOM 2294 C CA . TRP A 1 301 ? 17.149 -7.701 -14.625 1.00 89.19 301 TRP A CA 1
ATOM 2295 C C . TRP A 1 301 ? 16.630 -8.583 -15.762 1.00 89.19 301 TRP A C 1
ATOM 2297 O O . TRP A 1 301 ? 15.549 -9.167 -15.667 1.00 89.19 301 TRP A O 1
ATOM 2307 N N . ALA A 1 302 ? 17.424 -8.715 -16.827 1.00 86.19 302 ALA A N 1
ATOM 2308 C CA . ALA A 1 302 ? 17.106 -9.592 -17.949 1.00 86.19 302 ALA A CA 1
ATOM 2309 C C . ALA A 1 302 ? 17.045 -11.066 -17.508 1.00 86.19 302 ALA A C 1
ATOM 2311 O O . ALA A 1 302 ? 16.141 -11.800 -17.919 1.00 86.19 302 ALA A O 1
ATOM 2312 N N . ALA A 1 303 ? 17.972 -11.490 -16.639 1.00 86.31 303 ALA A N 1
ATOM 2313 C CA . ALA A 1 303 ? 17.968 -12.826 -16.054 1.00 86.31 303 ALA A CA 1
ATOM 2314 C C . ALA A 1 303 ? 16.727 -13.064 -15.177 1.00 86.31 303 ALA A C 1
ATOM 2316 O O . ALA A 1 303 ? 16.052 -14.074 -15.362 1.00 86.31 303 ALA A O 1
ATOM 2317 N N . ALA A 1 304 ? 16.376 -12.115 -14.301 1.00 87.62 304 ALA A N 1
ATOM 2318 C CA . ALA A 1 304 ? 15.191 -12.202 -13.448 1.00 87.62 304 ALA A CA 1
ATOM 2319 C C . ALA A 1 304 ? 13.896 -12.296 -14.270 1.00 87.62 304 ALA A C 1
ATOM 2321 O O . ALA A 1 304 ? 13.064 -13.160 -14.004 1.00 87.62 304 ALA A O 1
ATOM 2322 N N . ASN A 1 305 ? 13.747 -11.470 -15.314 1.00 87.75 305 ASN A N 1
ATOM 2323 C CA . ASN A 1 305 ? 12.599 -11.551 -16.223 1.00 87.75 305 ASN A CA 1
ATOM 2324 C C . ASN A 1 305 ? 12.511 -12.919 -16.912 1.00 87.75 305 ASN A C 1
ATOM 2326 O O . ASN A 1 305 ? 11.429 -13.494 -17.019 1.00 87.75 305 ASN A O 1
ATOM 2330 N N . SER A 1 306 ? 13.652 -13.448 -17.362 1.00 87.19 306 SER A N 1
ATOM 2331 C CA . SER A 1 306 ? 13.716 -14.755 -18.023 1.00 87.19 306 SER A CA 1
ATOM 2332 C C . SER A 1 306 ? 13.331 -15.892 -17.072 1.00 87.19 306 SER A C 1
ATOM 2334 O O . SER A 1 306 ? 12.570 -16.774 -17.455 1.00 87.19 306 SER A O 1
ATOM 2336 N N . GLU A 1 307 ? 13.807 -15.851 -15.824 1.00 87.38 307 GLU A N 1
ATOM 2337 C CA . GLU A 1 307 ? 13.468 -16.826 -14.779 1.00 87.38 307 GLU A CA 1
ATOM 2338 C C . GLU A 1 307 ? 11.975 -16.785 -14.414 1.00 87.38 307 GLU A C 1
ATOM 2340 O O . GLU A 1 307 ? 11.331 -17.820 -14.243 1.00 87.38 307 GLU A O 1
ATOM 2345 N N . GLN A 1 308 ? 11.398 -15.585 -14.325 1.00 88.25 308 GLN A N 1
ATOM 2346 C CA . GLN A 1 308 ? 9.987 -15.390 -13.985 1.00 88.25 308 GLN A CA 1
ATOM 2347 C C . GLN A 1 308 ? 9.037 -15.838 -15.103 1.00 88.25 308 GLN A C 1
ATOM 2349 O O . GLN A 1 308 ? 7.884 -16.167 -14.816 1.00 88.25 308 GLN A O 1
ATOM 2354 N N . GLN A 1 309 ? 9.495 -15.864 -16.359 1.00 84.12 309 GLN A N 1
ATOM 2355 C CA . GLN A 1 309 ? 8.656 -16.059 -17.544 1.00 84.12 309 GLN A CA 1
ATOM 2356 C C . GLN A 1 309 ? 7.814 -17.344 -17.494 1.00 84.12 309 GLN A C 1
ATOM 2358 O O . GLN A 1 309 ? 6.668 -17.337 -17.940 1.00 84.12 309 GLN A O 1
ATOM 2363 N N . GLU A 1 310 ? 8.331 -18.423 -16.898 1.00 84.56 310 GLU A N 1
ATOM 2364 C CA . GLU A 1 310 ? 7.595 -19.688 -16.741 1.00 84.56 310 GLU A CA 1
ATOM 2365 C C . GLU A 1 310 ? 6.368 -19.560 -15.823 1.00 84.56 310 GLU A C 1
ATOM 2367 O O . GLU A 1 310 ? 5.394 -20.294 -15.977 1.00 84.56 310 GLU A O 1
ATOM 2372 N N . ARG A 1 311 ? 6.398 -18.620 -14.871 1.00 90.25 311 ARG A N 1
ATOM 2373 C CA . ARG A 1 311 ? 5.348 -18.413 -13.858 1.00 90.25 311 ARG A CA 1
ATOM 2374 C C . ARG A 1 311 ? 4.400 -17.275 -14.211 1.00 90.25 311 ARG A C 1
ATOM 2376 O O . ARG A 1 311 ? 3.303 -17.210 -13.669 1.00 90.25 311 ARG A O 1
ATOM 2383 N N . VAL A 1 312 ? 4.804 -16.386 -15.115 1.00 91.44 312 VAL A N 1
ATOM 2384 C CA . VAL A 1 312 ? 4.022 -15.209 -15.519 1.00 91.44 312 VAL A CA 1
ATOM 2385 C C . VAL A 1 312 ? 2.629 -15.590 -16.010 1.00 91.44 312 VAL A C 1
ATOM 2387 O O . VAL A 1 312 ? 1.674 -14.950 -15.592 1.00 91.44 312 VAL A O 1
ATOM 2390 N N . SER A 1 313 ? 2.500 -16.619 -16.859 1.00 91.25 313 SER A N 1
ATOM 2391 C CA . SER A 1 313 ? 1.185 -17.024 -17.385 1.00 91.25 313 SER A CA 1
ATOM 2392 C C . SER A 1 313 ? 0.246 -17.431 -16.253 1.00 91.25 313 SER A C 1
ATOM 2394 O O . SER A 1 313 ? -0.854 -16.911 -16.165 1.00 91.25 313 SER A O 1
ATOM 2396 N N . GLN A 1 314 ? 0.728 -18.265 -15.326 1.00 93.31 314 GLN A N 1
ATOM 2397 C CA . GLN A 1 314 ? -0.035 -18.684 -14.149 1.00 93.31 314 GLN A CA 1
ATOM 2398 C C . GLN A 1 314 ? -0.455 -17.493 -13.275 1.00 93.31 314 GLN A C 1
ATOM 2400 O O . GLN A 1 314 ? -1.570 -17.467 -12.765 1.00 93.31 314 GLN A O 1
ATOM 2405 N N . VAL A 1 315 ? 0.432 -16.511 -13.088 1.00 93.94 315 VAL A N 1
ATOM 2406 C CA . VAL A 1 315 ? 0.131 -15.301 -12.305 1.00 93.94 315 VAL A CA 1
ATOM 2407 C C . VAL A 1 315 ? -0.888 -14.408 -13.014 1.00 93.94 315 VAL A C 1
ATOM 2409 O O . VAL A 1 315 ? -1.743 -13.834 -12.350 1.00 93.94 315 VAL A O 1
ATOM 2412 N N . ILE A 1 316 ? -0.831 -14.299 -14.344 1.00 93.62 316 ILE A N 1
ATOM 2413 C CA . ILE A 1 316 ? -1.842 -13.573 -15.123 1.00 93.62 316 ILE A CA 1
ATOM 2414 C C . ILE A 1 316 ? -3.192 -14.278 -15.000 1.00 93.62 316 ILE A C 1
ATOM 2416 O O . ILE A 1 316 ? -4.154 -13.624 -14.612 1.00 93.62 316 ILE A O 1
ATOM 2420 N N . ASP A 1 317 ? -3.245 -15.594 -15.223 1.00 93.50 317 ASP A N 1
ATOM 2421 C CA . ASP A 1 317 ? -4.477 -16.385 -15.104 1.00 93.50 317 ASP A CA 1
ATOM 2422 C C . ASP A 1 317 ? -5.100 -16.227 -13.703 1.00 93.50 317 ASP A C 1
ATOM 2424 O O . ASP A 1 317 ? -6.307 -16.022 -13.567 1.00 93.50 317 ASP A O 1
ATOM 2428 N N . TYR A 1 318 ? -4.264 -16.238 -12.656 1.00 94.06 318 TYR A N 1
ATOM 2429 C CA . TYR A 1 318 ? -4.677 -15.957 -11.280 1.00 94.06 318 TYR A CA 1
ATOM 2430 C C . TYR A 1 318 ? -5.297 -14.561 -11.130 1.00 94.06 318 TYR A C 1
ATOM 2432 O O . TYR A 1 318 ? -6.398 -14.414 -10.596 1.00 94.06 318 TYR A O 1
ATOM 2440 N N . CYS A 1 319 ? -4.610 -13.527 -11.620 1.00 92.88 319 CYS A N 1
ATOM 2441 C CA . CYS A 1 319 ? -5.099 -12.156 -11.539 1.00 92.88 319 CYS A CA 1
ATOM 2442 C C . CYS A 1 319 ? -6.416 -11.957 -12.309 1.00 92.88 319 CYS A C 1
ATOM 2444 O O . CYS A 1 319 ? -7.299 -11.264 -11.809 1.00 92.88 319 CYS A O 1
ATOM 2446 N N . GLU A 1 320 ? -6.586 -12.574 -13.482 1.00 91.12 320 GLU A N 1
ATOM 2447 C CA . GLU A 1 320 ? -7.837 -12.517 -14.258 1.00 91.12 320 GLU A CA 1
ATOM 2448 C C . GLU A 1 320 ? -8.992 -13.241 -13.556 1.00 91.12 320 GLU A C 1
ATOM 2450 O O . GLU A 1 320 ? -10.156 -12.834 -13.649 1.00 91.12 320 GLU A O 1
ATOM 2455 N N . ALA A 1 321 ? -8.689 -14.328 -12.847 1.00 89.12 321 ALA A N 1
ATOM 2456 C CA . ALA A 1 321 ? -9.692 -15.107 -12.144 1.00 89.12 321 ALA A CA 1
ATOM 2457 C C . ALA A 1 321 ? -10.289 -14.350 -10.950 1.00 89.12 321 ALA A C 1
ATOM 2459 O O . ALA A 1 321 ? -11.513 -14.403 -10.773 1.00 89.12 321 ALA A O 1
ATOM 2460 N N . VAL A 1 322 ? -9.432 -13.656 -10.188 1.00 85.69 322 VAL A N 1
ATOM 2461 C CA . VAL A 1 322 ? -9.724 -13.067 -8.865 1.00 85.69 322 VAL A CA 1
ATOM 2462 C C . VAL A 1 322 ? -10.164 -11.598 -8.907 1.00 85.69 322 VAL A C 1
ATOM 2464 O O . VAL A 1 322 ? -10.780 -11.125 -7.947 1.00 85.69 322 VAL A O 1
ATOM 2467 N N . ALA A 1 323 ? -9.862 -10.891 -10.001 1.00 77.44 323 ALA A N 1
ATOM 2468 C CA . ALA A 1 323 ? -10.199 -9.481 -10.213 1.00 77.44 323 ALA A CA 1
ATOM 2469 C C . ALA A 1 323 ? -11.612 -9.061 -9.747 1.00 77.44 323 ALA A C 1
ATOM 2471 O O . ALA A 1 323 ? -12.621 -9.783 -9.925 1.00 77.44 323 ALA A O 1
#

Sequence (323 aa):
MSHILLIDGNNIGYASMYVPALSKLSHNGMQTGGIMGLAQSVMRIVKLFPGAVPVVLWDGHAAWRKDLCPEYKENRKDTPEKRAVADAWRQQQPWASALLMQMGVTQMRSHDAEADDLAGRLCMDRSALEEYGVGHVTMVSGDTDWWQAISENVDWFTPITDKNMTLEMLDTDAAKDGPYLGPDEYLLAKAIAGDSSDNIPGVPGVGIATATKLLRLHGGLEGIQQAVDSGTAKDKKSLAVASMLETIVRNRLIMDWKMSPSAKESASILRLSFDAEECRALCAEFGLGRLSDRLVEDSEWAAANSEQQERVSQVIDYCEAVA